Protein AF-A0A833U078-F1 (afdb_monomer_lite)

Radius of gyration: 23.96 Å; chains: 1; bounding box: 60×59×47 Å

Structure (mmCIF, N/CA/C/O backbone):
data_AF-A0A833U078-F1
#
_entry.id   AF-A0A833U078-F1
#
loop_
_atom_site.group_PDB
_atom_site.id
_atom_site.type_symbol
_atom_site.label_atom_id
_atom_site.label_alt_id
_atom_site.label_comp_id
_atom_site.label_asym_id
_atom_site.label_entity_id
_atom_site.label_seq_id
_atom_site.pdbx_PDB_ins_code
_atom_site.Cartn_x
_atom_site.Cartn_y
_atom_site.Cartn_z
_atom_site.occupancy
_atom_site.B_iso_or_equiv
_atom_site.auth_seq_id
_atom_site.auth_comp_id
_atom_site.auth_asym_id
_atom_site.auth_atom_id
_atom_site.pdbx_PDB_model_num
ATOM 1 N N . MET A 1 1 ? 3.412 0.840 16.893 1.00 73.69 1 MET A N 1
ATOM 2 C CA . MET A 1 1 ? 2.443 0.437 15.842 1.00 73.69 1 MET A CA 1
ATOM 3 C C . MET A 1 1 ? 1.014 0.352 16.385 1.00 73.69 1 MET A C 1
ATOM 5 O O . MET A 1 1 ? 0.174 1.118 15.940 1.00 73.69 1 MET A O 1
ATOM 9 N N . TRP A 1 2 ? 0.706 -0.526 17.348 1.00 85.19 2 TRP A N 1
ATOM 10 C CA . TRP A 1 2 ? -0.680 -0.713 17.824 1.00 85.19 2 TRP A CA 1
ATOM 11 C C . TRP A 1 2 ? -1.273 0.477 18.592 1.00 85.19 2 TRP A C 1
ATOM 13 O O . TRP A 1 2 ? -2.491 0.661 18.570 1.00 85.19 2 TRP A O 1
ATOM 23 N N . SER A 1 3 ? -0.419 1.315 19.184 1.00 81.94 3 SER A N 1
ATOM 24 C CA . SER A 1 3 ? -0.785 2.552 19.886 1.00 81.94 3 SER A CA 1
ATOM 25 C C . SER A 1 3 ? -1.274 3.686 18.978 1.00 81.94 3 SER A C 1
ATOM 27 O O . SER A 1 3 ? -1.888 4.618 19.483 1.00 81.94 3 SER A O 1
ATOM 29 N N . MET A 1 4 ? -1.036 3.610 17.662 1.00 83.75 4 MET A N 1
ATOM 30 C CA . MET A 1 4 ? -1.418 4.658 16.706 1.00 83.75 4 MET A CA 1
ATOM 31 C C . MET A 1 4 ? -2.939 4.877 16.693 1.00 83.75 4 MET A C 1
ATOM 33 O O . MET A 1 4 ? -3.707 3.914 16.674 1.00 83.75 4 MET A O 1
ATOM 37 N N . ASN A 1 5 ? -3.394 6.119 16.629 1.00 88.06 5 ASN A N 1
ATOM 38 C CA . ASN A 1 5 ? -4.792 6.497 16.475 1.00 88.06 5 ASN A CA 1
ATOM 39 C C . ASN A 1 5 ? -5.187 6.566 14.989 1.00 88.06 5 ASN A C 1
ATOM 41 O O . ASN A 1 5 ? -5.614 7.584 14.472 1.00 88.06 5 ASN A O 1
ATOM 45 N N . VAL A 1 6 ?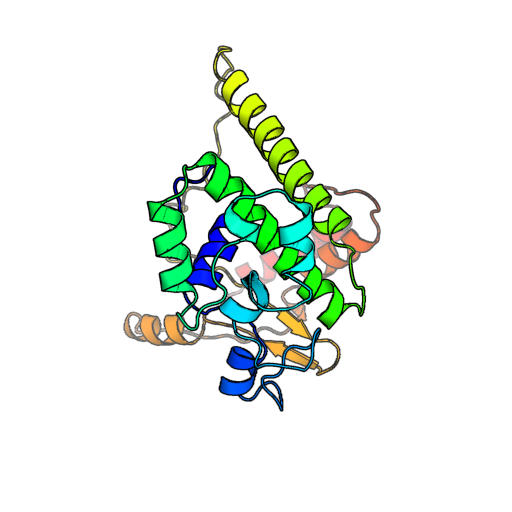 -5.055 5.448 14.282 1.00 88.94 6 VAL A N 1
ATOM 46 C CA . VAL A 1 6 ? -5.439 5.316 12.864 1.00 88.94 6 VAL A CA 1
ATOM 47 C C . VAL A 1 6 ? -6.458 4.192 12.694 1.00 88.94 6 VAL A C 1
ATOM 49 O O . VAL A 1 6 ? -6.528 3.311 13.564 1.00 88.94 6 VAL A O 1
ATOM 52 N N . PRO A 1 7 ? -7.200 4.148 11.568 1.00 88.50 7 PRO A N 1
ATOM 53 C CA . PRO A 1 7 ? -8.088 3.034 11.265 1.00 88.50 7 PRO A CA 1
ATOM 54 C C . PRO A 1 7 ? -7.402 1.674 11.441 1.00 88.50 7 PRO A C 1
ATOM 56 O O . PRO A 1 7 ? -6.236 1.496 11.075 1.00 88.50 7 PRO A O 1
ATOM 59 N N . ALA A 1 8 ? -8.133 0.678 11.948 1.00 87.06 8 ALA A N 1
ATOM 60 C CA . ALA A 1 8 ? -7.599 -0.670 12.171 1.00 87.06 8 ALA A CA 1
ATOM 61 C C . ALA A 1 8 ? -7.000 -1.283 10.890 1.00 87.06 8 ALA A C 1
ATOM 63 O O . ALA A 1 8 ? -5.949 -1.924 10.935 1.00 87.06 8 ALA A O 1
ATOM 64 N N . ALA A 1 9 ? -7.609 -1.000 9.733 1.00 86.06 9 ALA A N 1
ATOM 65 C CA . ALA A 1 9 ? -7.095 -1.402 8.427 1.00 86.06 9 ALA A CA 1
ATOM 66 C C . ALA A 1 9 ? -5.692 -0.836 8.132 1.00 86.06 9 ALA A C 1
ATOM 68 O O . ALA A 1 9 ? -4.885 -1.510 7.496 1.00 86.06 9 ALA A O 1
ATOM 69 N N . THR A 1 10 ? -5.381 0.374 8.608 1.00 90.69 10 THR A N 1
ATOM 70 C CA . THR A 1 10 ? -4.048 0.983 8.489 1.00 90.69 10 THR A CA 1
ATOM 71 C C . THR A 1 10 ? -3.041 0.286 9.394 1.00 90.69 10 THR A C 1
ATOM 73 O O . THR A 1 10 ? -1.948 -0.034 8.936 1.00 90.69 10 THR A O 1
ATOM 76 N N . LYS A 1 11 ? -3.411 -0.045 10.638 1.00 89.94 11 LYS A N 1
ATOM 77 C CA . LYS A 1 11 ? -2.534 -0.814 11.543 1.00 89.94 11 LYS A CA 1
ATOM 78 C C . LYS A 1 11 ? -2.190 -2.182 10.961 1.00 89.94 11 LYS A C 1
ATOM 80 O O . LYS A 1 11 ? -1.021 -2.550 10.908 1.00 89.94 11 LYS A O 1
ATOM 85 N N . LEU A 1 12 ? -3.203 -2.901 10.473 1.00 90.38 12 LEU A N 1
ATOM 86 C CA . LEU A 1 12 ? -3.025 -4.211 9.851 1.00 90.38 12 LEU A CA 1
ATOM 87 C C . LEU A 1 12 ? -2.161 -4.125 8.590 1.00 90.38 12 LEU A C 1
ATOM 89 O O . LEU A 1 12 ? -1.306 -4.979 8.369 1.00 90.38 12 LEU A O 1
ATOM 93 N N . PHE A 1 13 ? -2.366 -3.092 7.772 1.00 94.38 13 PHE A N 1
ATOM 94 C CA . PHE A 1 13 ? -1.533 -2.835 6.603 1.00 94.38 13 PHE A CA 1
ATOM 95 C C . PHE A 1 13 ? -0.062 -2.629 6.987 1.00 94.38 13 PHE A C 1
ATOM 97 O O . PHE A 1 13 ? 0.798 -3.302 6.426 1.00 94.38 13 PHE A O 1
ATOM 104 N N . VAL A 1 14 ? 0.224 -1.758 7.960 1.00 92.31 14 VAL A N 1
ATOM 105 C CA . VAL A 1 14 ? 1.594 -1.505 8.428 1.00 92.31 14 VAL A CA 1
ATOM 106 C C . VAL A 1 14 ? 2.220 -2.780 8.983 1.00 92.31 14 VAL A C 1
ATOM 108 O O . VAL A 1 14 ? 3.355 -3.091 8.643 1.00 92.31 14 VAL A O 1
ATOM 111 N N . TRP A 1 15 ? 1.479 -3.554 9.778 1.00 92.56 15 TRP A N 1
ATOM 112 C CA . TRP A 1 15 ? 1.954 -4.841 10.284 1.00 92.56 15 TRP A CA 1
ATOM 113 C C . TRP A 1 15 ? 2.340 -5.792 9.147 1.00 92.56 15 TRP A C 1
ATOM 115 O O . TRP A 1 15 ? 3.467 -6.278 9.108 1.00 92.56 15 TRP A O 1
ATOM 125 N N . ARG A 1 16 ? 1.452 -5.979 8.160 1.00 91.50 16 ARG A N 1
ATOM 126 C CA . ARG A 1 16 ? 1.745 -6.796 6.972 1.00 91.50 16 ARG A CA 1
ATOM 127 C C . ARG A 1 16 ? 2.944 -6.267 6.188 1.00 91.50 16 ARG A C 1
ATOM 129 O O . ARG A 1 16 ? 3.688 -7.065 5.631 1.00 91.50 16 ARG A O 1
ATOM 136 N N . ALA A 1 17 ? 3.123 -4.949 6.126 1.00 92.06 17 ALA A N 1
ATOM 137 C CA . ALA A 1 17 ? 4.257 -4.334 5.451 1.00 92.06 17 ALA A CA 1
ATOM 138 C C . ALA A 1 17 ? 5.577 -4.655 6.166 1.00 92.06 17 ALA A C 1
ATOM 140 O O . ALA A 1 17 ? 6.516 -5.126 5.531 1.00 92.06 17 ALA A O 1
ATOM 141 N N . VAL A 1 18 ? 5.627 -4.455 7.486 1.00 91.50 18 VAL A N 1
ATOM 142 C CA . VAL A 1 18 ? 6.808 -4.734 8.321 1.00 91.50 18 VAL A CA 1
ATOM 143 C C . VAL A 1 18 ? 7.178 -6.216 8.278 1.00 91.50 18 VAL A C 1
ATOM 145 O O . VAL A 1 18 ? 8.354 -6.542 8.187 1.00 91.50 18 VAL A O 1
ATOM 148 N N . SER A 1 19 ? 6.189 -7.109 8.260 1.00 90.38 19 SER A N 1
ATOM 149 C CA . SER A 1 19 ? 6.401 -8.561 8.205 1.00 90.38 19 SER A CA 1
ATOM 150 C C . SER A 1 19 ? 6.667 -9.127 6.798 1.00 90.38 19 SER A C 1
ATOM 152 O O . SER A 1 19 ? 6.651 -10.341 6.629 1.00 90.38 19 SER A O 1
ATOM 154 N N . ASP A 1 20 ? 6.868 -8.285 5.779 1.00 90.06 20 ASP A N 1
ATOM 155 C CA . ASP A 1 20 ? 7.046 -8.695 4.373 1.00 90.06 20 ASP A CA 1
ATOM 156 C C . ASP A 1 20 ? 5.911 -9.586 3.815 1.00 90.06 20 ASP A C 1
ATOM 158 O O . ASP A 1 20 ? 6.117 -10.478 2.995 1.00 90.06 20 ASP A O 1
ATOM 162 N N . LEU A 1 21 ? 4.672 -9.341 4.260 1.00 91.00 21 LEU A N 1
ATOM 163 C CA . LEU A 1 21 ? 3.482 -10.130 3.903 1.00 91.00 21 LEU A CA 1
ATOM 164 C C . LEU A 1 21 ? 2.627 -9.495 2.800 1.00 91.00 21 LEU A C 1
ATOM 166 O O . LEU A 1 21 ? 1.618 -10.076 2.389 1.00 91.00 21 LEU A O 1
ATOM 170 N N . LEU A 1 22 ? 2.981 -8.301 2.321 1.00 92.25 22 LEU A N 1
ATOM 171 C CA . LEU A 1 22 ? 2.249 -7.674 1.222 1.00 92.25 22 LEU A CA 1
ATOM 172 C C . LEU A 1 22 ? 2.488 -8.435 -0.098 1.00 92.25 22 LEU A C 1
ATOM 174 O O . LEU A 1 22 ? 3.611 -8.885 -0.350 1.00 92.25 22 LEU A O 1
ATOM 178 N N . PRO A 1 23 ? 1.462 -8.559 -0.967 1.00 92.75 23 PRO A N 1
ATOM 179 C CA . PRO A 1 23 ? 1.564 -9.238 -2.260 1.00 92.75 23 PRO A CA 1
ATOM 180 C C . PRO A 1 23 ? 2.283 -8.362 -3.301 1.00 92.75 23 PRO A C 1
ATOM 182 O O . PRO A 1 23 ? 1.712 -7.951 -4.310 1.00 92.75 23 PRO A O 1
ATOM 185 N N . THR A 1 24 ? 3.546 -8.044 -3.034 1.00 94.38 24 THR A N 1
ATOM 186 C CA . THR A 1 24 ? 4.453 -7.413 -3.996 1.00 94.38 24 THR A CA 1
ATOM 187 C C . THR A 1 24 ? 4.846 -8.408 -5.088 1.00 94.38 24 THR A C 1
ATOM 189 O O . THR A 1 24 ? 4.826 -9.619 -4.857 1.00 94.38 24 THR A O 1
ATOM 192 N N . ARG A 1 25 ? 5.244 -7.938 -6.276 1.00 93.00 25 ARG A N 1
ATOM 193 C CA . ARG A 1 25 ? 5.708 -8.808 -7.368 1.00 93.00 25 ARG A CA 1
ATOM 194 C C . ARG A 1 25 ? 6.868 -9.687 -6.933 1.00 93.00 25 ARG A C 1
ATOM 196 O O . ARG A 1 25 ? 6.833 -10.870 -7.239 1.00 93.00 25 ARG A O 1
ATOM 203 N N . LYS A 1 26 ? 7.808 -9.197 -6.114 1.00 93.31 26 LYS A N 1
ATOM 204 C CA . LYS A 1 26 ? 8.860 -10.052 -5.542 1.00 93.31 26 LYS A CA 1
ATOM 205 C C . LYS A 1 26 ? 8.297 -11.204 -4.705 1.00 93.31 26 LYS A C 1
ATOM 207 O O . LYS A 1 26 ? 8.739 -12.342 -4.855 1.00 93.31 26 LYS A O 1
ATOM 212 N N . ASN A 1 27 ? 7.320 -10.941 -3.837 1.00 91.56 27 ASN A N 1
ATOM 213 C CA . ASN A 1 27 ? 6.731 -11.975 -2.980 1.00 91.56 27 ASN A CA 1
ATOM 214 C C . ASN A 1 27 ? 5.839 -12.945 -3.762 1.00 91.56 27 ASN A C 1
ATOM 216 O O . ASN A 1 27 ? 5.824 -14.141 -3.471 1.00 91.56 27 ASN A O 1
ATOM 220 N N . LEU A 1 28 ? 5.135 -12.459 -4.783 1.00 91.44 28 LEU A N 1
ATOM 221 C CA . LEU A 1 28 ? 4.351 -13.291 -5.695 1.00 91.44 28 LEU A CA 1
ATOM 222 C C . LEU A 1 28 ? 5.249 -14.147 -6.598 1.00 91.44 28 LEU A C 1
ATOM 224 O O . LEU A 1 28 ? 4.940 -15.313 -6.833 1.00 91.44 28 LEU A O 1
ATOM 228 N N . TRP A 1 29 ? 6.382 -13.608 -7.045 1.00 93.62 29 TRP A N 1
ATOM 229 C CA . TRP A 1 29 ? 7.368 -14.308 -7.864 1.00 93.62 29 TRP A CA 1
ATOM 230 C C . TRP A 1 29 ? 8.034 -15.444 -7.083 1.00 93.62 29 TRP A C 1
ATOM 232 O O . TRP A 1 29 ? 8.073 -16.577 -7.555 1.00 93.62 29 TRP A O 1
ATOM 242 N N . LYS A 1 30 ? 8.427 -15.198 -5.822 1.00 91.06 30 LYS A N 1
ATOM 243 C CA . LYS A 1 30 ? 8.893 -16.254 -4.899 1.00 91.06 30 LYS A CA 1
ATOM 244 C C . LYS A 1 30 ? 7.875 -17.393 -4.746 1.00 91.06 30 LYS A C 1
ATOM 246 O O . LYS A 1 30 ? 8.261 -18.547 -4.584 1.00 91.06 30 LYS A O 1
ATOM 251 N N . LYS A 1 31 ? 6.577 -17.073 -4.807 1.00 92.06 31 LYS A N 1
ATOM 252 C CA . LYS A 1 31 ? 5.465 -18.039 -4.763 1.00 92.06 31 LYS A CA 1
ATOM 253 C C . LYS A 1 31 ? 5.109 -18.635 -6.132 1.00 92.06 31 LYS A C 1
ATOM 255 O O . LYS A 1 31 ? 4.165 -19.414 -6.207 1.00 92.06 31 LYS A O 1
ATOM 260 N N . LYS A 1 32 ? 5.847 -18.293 -7.195 1.00 90.81 32 LYS A N 1
ATOM 261 C CA . LYS A 1 32 ? 5.614 -18.720 -8.586 1.00 90.81 32 LYS A CA 1
ATOM 262 C C . LYS A 1 32 ? 4.223 -18.343 -9.123 1.00 90.81 32 LYS A C 1
ATOM 264 O O . LYS A 1 32 ? 3.657 -19.064 -9.936 1.00 90.81 32 LYS A O 1
ATOM 269 N N . ILE A 1 33 ? 3.666 -17.228 -8.644 1.00 91.56 33 ILE A N 1
ATOM 270 C CA . ILE A 1 33 ? 2.363 -16.694 -9.084 1.00 91.56 33 ILE A CA 1
ATOM 271 C C . ILE A 1 33 ? 2.528 -15.744 -10.279 1.00 91.56 33 ILE A C 1
ATOM 273 O O . ILE A 1 33 ? 1.627 -15.631 -11.103 1.00 91.56 33 ILE A O 1
ATOM 277 N N . VAL A 1 34 ? 3.668 -15.058 -10.374 1.00 90.44 34 VAL A N 1
ATOM 278 C CA . VAL A 1 34 ? 4.011 -14.146 -11.478 1.00 90.44 34 VAL A CA 1
ATOM 279 C C . VAL A 1 34 ? 5.347 -14.551 -12.096 1.00 90.44 34 VAL A C 1
ATOM 281 O O . VA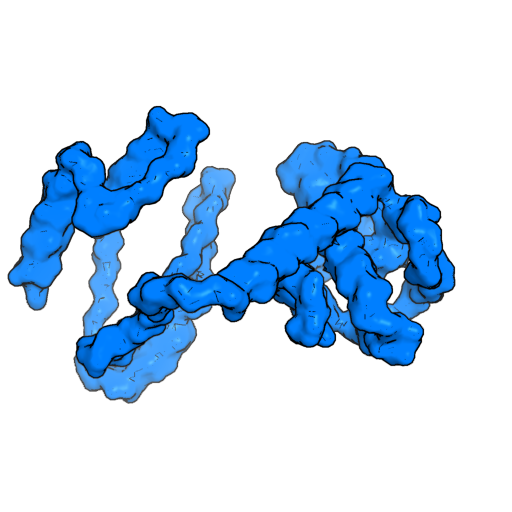L A 1 34 ? 6.165 -15.183 -11.426 1.00 90.44 34 VAL A O 1
ATOM 284 N N . GLU A 1 35 ? 5.560 -14.182 -13.357 1.00 91.56 35 GLU A N 1
ATOM 285 C CA . GLU A 1 35 ? 6.747 -14.562 -14.138 1.00 91.56 35 GLU A CA 1
ATOM 286 C C . GLU A 1 35 ? 8.001 -13.788 -13.723 1.00 91.56 35 GLU A C 1
ATOM 288 O O . GLU A 1 35 ? 9.088 -14.360 -13.636 1.00 91.56 35 GLU A O 1
ATOM 293 N N . ASP A 1 36 ? 7.834 -12.506 -13.395 1.00 94.19 36 ASP A N 1
ATOM 294 C CA . ASP A 1 36 ? 8.920 -11.597 -13.057 1.00 94.19 36 ASP A CA 1
ATOM 295 C C . ASP A 1 36 ? 8.638 -10.806 -11.758 1.00 94.19 36 ASP A C 1
ATOM 297 O O . ASP A 1 36 ? 7.476 -10.559 -11.395 1.00 94.19 36 ASP A O 1
ATOM 301 N N . PRO A 1 37 ? 9.697 -10.398 -11.034 1.00 95.19 37 PRO A N 1
ATOM 302 C CA . PRO A 1 37 ? 9.576 -9.622 -9.809 1.00 95.19 37 PRO A CA 1
ATOM 303 C C . PRO A 1 37 ? 9.516 -8.102 -10.040 1.00 95.19 37 PRO A C 1
ATOM 305 O O . PRO A 1 37 ? 9.568 -7.373 -9.049 1.00 95.19 37 PRO A O 1
ATOM 308 N N . LEU A 1 38 ? 9.455 -7.591 -11.276 1.00 95.38 38 LEU A N 1
ATOM 309 C CA . LEU A 1 38 ? 9.594 -6.158 -11.552 1.00 95.38 38 LEU A CA 1
ATOM 310 C C . LEU A 1 38 ? 8.382 -5.360 -11.069 1.00 95.38 38 LEU A C 1
ATOM 312 O O . LEU A 1 38 ? 7.247 -5.834 -11.018 1.00 95.38 38 LEU A O 1
ATOM 316 N N . CYS A 1 39 ? 8.629 -4.110 -10.689 1.00 95.00 39 CYS A N 1
ATOM 317 C CA . CYS A 1 39 ? 7.576 -3.182 -10.309 1.00 95.00 39 CYS A CA 1
ATOM 318 C C . CYS A 1 39 ? 6.645 -2.902 -11.496 1.00 95.00 39 CYS A C 1
ATOM 320 O O . CYS A 1 39 ? 7.116 -2.402 -12.516 1.00 95.00 39 CYS A O 1
ATOM 322 N N . PRO A 1 40 ? 5.323 -3.116 -11.361 1.00 93.19 40 PRO A N 1
ATOM 323 C CA . PRO A 1 40 ? 4.388 -2.947 -12.467 1.00 93.19 40 PRO A CA 1
ATOM 324 C C . PRO A 1 40 ? 4.268 -1.488 -12.918 1.00 93.19 40 PRO A C 1
ATOM 326 O O . PRO A 1 40 ? 3.834 -1.236 -14.032 1.00 93.19 40 PRO A O 1
ATOM 329 N N . ILE A 1 41 ? 4.634 -0.529 -12.062 1.00 93.00 41 ILE A N 1
ATOM 330 C CA . ILE A 1 41 ? 4.510 0.900 -12.358 1.00 93.00 41 ILE A CA 1
ATOM 331 C C . ILE A 1 41 ? 5.756 1.441 -13.061 1.00 93.00 41 ILE A C 1
ATOM 333 O O . ILE A 1 41 ? 5.640 2.110 -14.081 1.00 93.00 41 ILE A O 1
ATOM 337 N N . CYS A 1 42 ? 6.946 1.216 -12.493 1.00 92.94 42 CYS A N 1
ATOM 338 C CA . CYS A 1 42 ? 8.176 1.794 -13.042 1.00 92.94 42 CYS A CA 1
ATOM 339 C C . CYS A 1 42 ? 8.909 0.843 -13.989 1.00 92.94 42 CYS A C 1
ATOM 341 O O . CYS A 1 42 ? 9.634 1.310 -14.856 1.00 92.94 42 CYS A O 1
ATOM 343 N N . ASN A 1 43 ? 8.739 -0.470 -13.821 1.00 93.50 43 ASN A N 1
ATOM 344 C CA . ASN A 1 43 ? 9.430 -1.514 -14.575 1.00 93.50 43 ASN A CA 1
ATOM 345 C C . ASN A 1 43 ? 10.974 -1.433 -14.541 1.00 93.50 43 ASN A C 1
ATOM 347 O O . ASN A 1 43 ? 11.642 -1.981 -15.411 1.00 93.50 43 ASN A O 1
ATOM 351 N N . LEU A 1 44 ? 11.549 -0.736 -13.550 1.00 90.00 44 LEU A N 1
ATOM 352 C CA . LEU A 1 44 ? 13.001 -0.520 -13.436 1.00 90.00 44 LEU A CA 1
ATOM 353 C C . LEU A 1 44 ? 13.677 -1.450 -12.425 1.00 90.00 44 LEU A C 1
ATOM 355 O O . LEU A 1 44 ? 14.817 -1.847 -12.623 1.00 90.00 44 LEU A O 1
ATOM 359 N N . ASN A 1 45 ? 12.996 -1.756 -11.320 1.00 91.12 45 ASN A N 1
ATOM 360 C CA . ASN A 1 45 ? 13.551 -2.507 -10.194 1.00 91.12 45 ASN A CA 1
ATOM 361 C C . ASN A 1 45 ? 12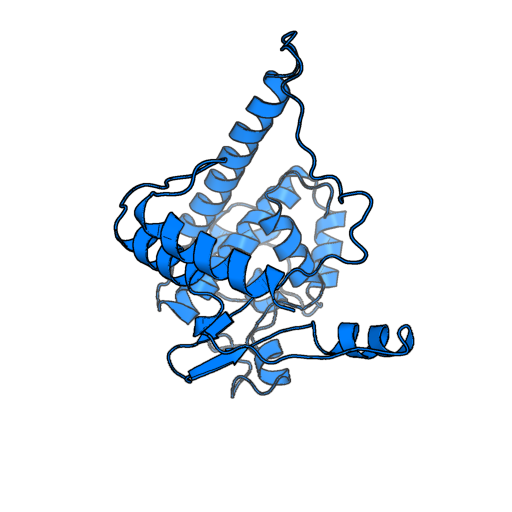.561 -3.575 -9.723 1.00 91.12 45 ASN A C 1
ATOM 363 O O . ASN A 1 45 ? 11.357 -3.469 -9.975 1.00 91.12 45 ASN A O 1
ATOM 367 N N . GLU A 1 46 ? 13.058 -4.563 -8.976 1.00 93.06 46 GLU A N 1
ATOM 368 C CA . GLU A 1 46 ? 12.202 -5.527 -8.282 1.00 93.06 46 GLU A CA 1
ATOM 369 C C . GLU A 1 46 ? 11.227 -4.818 -7.328 1.00 93.06 46 GLU A C 1
ATOM 371 O O . GLU A 1 46 ? 11.611 -3.962 -6.523 1.00 93.06 46 GLU A O 1
ATOM 376 N N . GLU A 1 47 ? 9.958 -5.219 -7.359 1.00 94.19 47 GLU A N 1
ATOM 377 C CA . GLU A 1 47 ? 8.934 -4.716 -6.453 1.00 94.19 47 GLU A CA 1
ATOM 378 C C . GLU A 1 47 ? 9.122 -5.318 -5.056 1.00 94.19 47 GLU A C 1
ATOM 380 O O . GLU A 1 47 ? 8.506 -6.314 -4.682 1.00 94.19 47 GLU A O 1
ATOM 385 N N . THR A 1 48 ? 9.995 -4.710 -4.262 1.00 93.25 48 THR A N 1
ATOM 386 C CA . THR A 1 48 ? 10.048 -4.926 -2.811 1.00 93.25 48 THR A CA 1
ATOM 387 C C . THR A 1 48 ? 9.089 -3.972 -2.100 1.00 93.25 48 THR A C 1
ATOM 389 O O . THR A 1 48 ? 8.686 -2.953 -2.659 1.00 93.25 48 THR A O 1
ATOM 392 N N . ILE A 1 49 ? 8.755 -4.236 -0.833 1.00 93.12 49 ILE A N 1
ATOM 393 C CA . ILE A 1 49 ? 7.980 -3.272 -0.030 1.00 93.12 49 ILE A CA 1
ATOM 394 C C . ILE A 1 49 ? 8.756 -1.958 0.123 1.00 93.12 49 ILE A C 1
ATOM 396 O O . ILE A 1 49 ? 8.184 -0.888 -0.044 1.00 93.12 49 ILE A O 1
ATOM 400 N N . SER A 1 50 ? 10.072 -2.031 0.351 1.00 90.88 50 SER A N 1
ATOM 401 C CA . SER A 1 50 ? 10.956 -0.856 0.404 1.00 90.88 50 SER A CA 1
ATOM 402 C C . SER A 1 50 ? 10.906 -0.051 -0.904 1.00 90.88 50 SER A C 1
ATOM 404 O O . SER A 1 50 ? 10.830 1.176 -0.877 1.00 90.88 50 SER A O 1
ATOM 406 N N . HIS A 1 51 ? 10.851 -0.736 -2.051 1.00 91.31 51 HIS A N 1
ATOM 407 C CA . HIS A 1 51 ? 10.698 -0.093 -3.351 1.00 91.31 51 HIS A CA 1
ATOM 408 C C . HIS A 1 51 ? 9.348 0.604 -3.489 1.00 91.31 51 HIS A C 1
ATOM 410 O O . HIS A 1 51 ? 9.303 1.800 -3.760 1.00 91.31 51 HIS A O 1
ATOM 416 N N . VAL A 1 52 ? 8.250 -0.113 -3.240 1.00 92.31 52 VAL A N 1
ATOM 417 C CA . VAL A 1 52 ? 6.894 0.444 -3.345 1.00 92.31 52 VAL A CA 1
ATOM 418 C C . VAL A 1 52 ? 6.698 1.625 -2.402 1.00 92.31 52 VAL A C 1
ATOM 420 O O . VAL A 1 52 ? 6.028 2.578 -2.771 1.00 92.31 52 VAL A O 1
ATOM 423 N N . MET A 1 53 ? 7.278 1.594 -1.203 1.00 91.31 53 MET A N 1
ATOM 424 C CA . MET A 1 53 ? 7.033 2.621 -0.192 1.00 91.31 53 MET A CA 1
ATOM 425 C C . MET A 1 53 ? 8.008 3.806 -0.252 1.00 91.31 53 MET A C 1
ATOM 427 O O . MET A 1 53 ? 7.663 4.863 0.268 1.00 91.31 53 MET A O 1
ATOM 431 N N . TRP A 1 54 ? 9.188 3.676 -0.874 1.00 87.12 54 TRP A N 1
ATOM 432 C CA . TRP A 1 54 ? 10.208 4.741 -0.873 1.00 87.12 54 TRP A CA 1
ATOM 433 C C . TRP A 1 54 ? 10.888 4.988 -2.220 1.00 87.12 54 TRP A C 1
ATOM 435 O O . TRP A 1 54 ? 10.931 6.134 -2.653 1.00 87.12 54 TRP A O 1
ATOM 445 N N . SER A 1 55 ? 11.451 3.963 -2.870 1.00 88.50 55 SER A N 1
ATOM 446 C CA . SER A 1 55 ? 12.351 4.187 -4.018 1.00 88.50 55 SER A CA 1
ATOM 447 C C . SER A 1 55 ? 11.669 4.169 -5.387 1.00 88.50 55 SER A C 1
ATOM 449 O O . SER A 1 55 ? 12.285 4.531 -6.389 1.00 88.50 55 SER A O 1
ATOM 451 N N . CYS A 1 56 ? 10.401 3.763 -5.469 1.00 91.19 56 CYS A N 1
ATOM 452 C CA . CYS A 1 56 ? 9.644 3.832 -6.712 1.00 91.19 56 CYS A CA 1
ATOM 453 C C . CYS A 1 56 ? 9.434 5.300 -7.124 1.00 91.19 56 CYS A C 1
ATOM 455 O O . CYS A 1 56 ? 8.972 6.085 -6.294 1.00 91.19 56 CYS A O 1
ATOM 457 N N . PRO A 1 57 ? 9.677 5.687 -8.394 1.00 90.44 57 PRO A N 1
ATOM 458 C CA . PRO A 1 57 ? 9.393 7.044 -8.874 1.00 90.44 57 PRO A CA 1
ATOM 459 C C . PRO A 1 57 ? 7.951 7.497 -8.599 1.00 90.44 57 PRO A C 1
ATOM 461 O O . PRO A 1 57 ? 7.713 8.643 -8.233 1.00 90.44 57 PRO A O 1
ATOM 464 N N . ALA A 1 58 ? 7.003 6.559 -8.683 1.00 90.31 58 ALA A N 1
ATOM 465 C CA . ALA A 1 58 ? 5.588 6.759 -8.373 1.00 90.31 58 ALA A CA 1
ATOM 466 C C . ALA A 1 58 ? 5.270 6.883 -6.873 1.00 90.31 58 ALA A C 1
ATOM 468 O O . ALA A 1 58 ? 4.114 6.975 -6.481 1.00 90.31 58 ALA A O 1
ATOM 469 N N . THR A 1 59 ? 6.274 6.816 -6.018 1.00 90.69 59 THR A N 1
ATOM 470 C CA . THR A 1 59 ? 6.129 7.012 -4.578 1.00 90.69 59 THR A CA 1
ATOM 471 C C . THR A 1 59 ? 6.916 8.232 -4.135 1.00 90.69 59 THR A C 1
ATOM 473 O O . THR A 1 59 ? 6.427 9.020 -3.327 1.00 90.69 59 THR A O 1
ATOM 476 N N . VAL A 1 60 ? 8.098 8.439 -4.722 1.00 89.12 60 VAL A N 1
ATOM 477 C CA . VAL A 1 60 ? 8.891 9.662 -4.555 1.00 89.12 60 VAL A CA 1
ATOM 478 C C . VAL A 1 60 ? 8.065 10.905 -4.904 1.00 89.12 60 VAL A C 1
ATOM 480 O O . VAL A 1 60 ? 8.150 11.904 -4.193 1.00 89.12 60 VAL A O 1
ATOM 483 N N . ASP A 1 61 ? 7.216 10.836 -5.936 1.00 89.00 61 ASP A N 1
ATOM 484 C CA . ASP A 1 61 ? 6.318 11.937 -6.306 1.00 89.00 61 ASP A CA 1
ATOM 485 C C . ASP A 1 61 ? 5.284 12.285 -5.211 1.00 89.00 61 ASP A C 1
ATOM 487 O O . ASP A 1 61 ? 5.038 13.463 -4.957 1.00 89.00 61 ASP A O 1
ATOM 491 N N . VAL A 1 62 ? 4.734 11.289 -4.505 1.00 89.75 62 VAL A N 1
ATOM 492 C CA . VAL A 1 62 ? 3.825 11.474 -3.359 1.00 89.75 62 VAL A CA 1
ATOM 493 C C . VAL A 1 62 ? 4.562 12.121 -2.205 1.00 89.75 62 VAL A C 1
ATOM 495 O O . VAL A 1 62 ? 4.092 13.106 -1.638 1.00 89.75 62 VAL A O 1
ATOM 498 N N . TRP A 1 63 ? 5.730 11.586 -1.852 1.00 88.81 63 TRP A N 1
ATOM 499 C CA . TRP A 1 63 ? 6.489 12.118 -0.728 1.00 88.81 63 TRP A CA 1
ATOM 500 C C . TRP A 1 63 ? 6.947 13.555 -0.978 1.00 88.81 63 TRP A C 1
ATOM 502 O O . TRP A 1 63 ? 6.896 14.364 -0.051 1.00 88.81 63 TRP A O 1
ATOM 512 N N . GLY A 1 64 ? 7.305 13.898 -2.220 1.00 82.88 64 GLY A N 1
ATOM 513 C CA . GLY A 1 64 ? 7.637 15.266 -2.621 1.00 82.88 64 GLY A CA 1
ATOM 514 C C . GLY A 1 64 ? 6.495 16.267 -2.414 1.00 82.88 64 GLY A C 1
ATOM 515 O O . GLY A 1 64 ? 6.750 17.406 -2.027 1.00 82.88 64 GLY A O 1
ATOM 516 N N . ASP A 1 65 ? 5.244 15.837 -2.592 1.00 74.19 65 ASP A N 1
ATOM 517 C CA . ASP A 1 65 ? 4.051 16.684 -2.449 1.00 74.19 65 ASP A CA 1
ATOM 518 C C . ASP A 1 65 ? 3.681 16.945 -0.972 1.00 74.19 65 ASP A C 1
ATOM 520 O O . ASP A 1 65 ? 3.194 18.010 -0.599 1.00 74.19 65 ASP A O 1
ATOM 524 N N . THR A 1 66 ? 3.988 16.001 -0.076 1.00 68.44 66 THR A N 1
ATOM 525 C CA . THR A 1 66 ? 3.548 16.054 1.336 1.00 68.44 66 THR A CA 1
ATOM 526 C C . THR A 1 66 ? 4.295 17.048 2.236 1.00 68.44 66 THR A C 1
ATOM 528 O O . THR A 1 66 ? 3.935 17.174 3.406 1.00 68.44 66 THR A O 1
ATOM 531 N N . ARG A 1 67 ? 5.357 17.722 1.756 1.00 67.19 67 ARG A N 1
ATOM 532 C CA . ARG A 1 67 ? 6.289 18.546 2.575 1.00 67.19 67 ARG A CA 1
ATOM 533 C C . ARG A 1 67 ? 6.768 17.848 3.866 1.00 67.19 67 ARG A C 1
ATOM 535 O O . ARG A 1 67 ? 7.176 18.504 4.822 1.00 67.19 67 ARG A O 1
ATOM 542 N N . SER A 1 68 ? 6.715 16.517 3.902 1.00 66.94 68 SER A N 1
ATOM 543 C CA . SER A 1 68 ? 7.017 15.706 5.080 1.00 66.94 68 SER A CA 1
ATOM 544 C C . SER A 1 68 ? 8.532 15.529 5.243 1.00 66.94 68 SER A C 1
ATOM 546 O O . SER A 1 68 ? 9.235 15.422 4.228 1.00 66.94 68 SER A O 1
ATOM 548 N N . PRO A 1 69 ? 9.058 15.412 6.481 1.00 62.12 69 PRO A N 1
ATOM 549 C CA . PRO A 1 69 ? 10.458 15.050 6.733 1.00 62.12 69 PRO A CA 1
ATOM 550 C C . PRO A 1 69 ? 10.895 13.766 6.008 1.00 62.12 69 PRO A C 1
ATOM 552 O O . PRO A 1 69 ? 12.071 13.589 5.697 1.00 62.12 69 PRO A O 1
ATOM 555 N N . ILE A 1 70 ? 9.933 12.896 5.681 1.00 70.81 70 ILE A N 1
ATOM 556 C CA . ILE A 1 70 ? 10.156 11.630 4.977 1.00 70.81 70 ILE A CA 1
ATOM 557 C C . ILE A 1 70 ? 10.599 11.814 3.523 1.00 70.81 70 ILE A C 1
ATOM 559 O O . ILE A 1 70 ? 11.298 10.952 2.994 1.00 70.81 70 ILE A O 1
ATOM 563 N N . SER A 1 71 ? 10.273 12.945 2.891 1.00 67.62 71 SER A N 1
ATOM 564 C CA . SER A 1 71 ? 10.650 13.238 1.496 1.00 67.62 71 SER A CA 1
ATOM 565 C C . SER A 1 71 ? 12.160 13.194 1.238 1.00 67.62 71 SER A C 1
ATOM 567 O O . SER A 1 71 ? 12.588 12.951 0.113 1.00 67.62 71 SER A O 1
ATOM 569 N N . LYS A 1 72 ? 12.971 13.404 2.281 1.00 65.94 72 LYS A N 1
ATOM 570 C CA . LYS A 1 72 ? 14.438 13.395 2.220 1.00 65.94 72 LYS A CA 1
ATOM 571 C C . LYS A 1 72 ? 15.052 12.135 2.826 1.00 65.94 72 LYS A C 1
ATOM 573 O O . LYS A 1 72 ? 16.272 12.066 2.965 1.00 65.94 72 LYS A O 1
ATOM 578 N N . TRP A 1 73 ? 14.234 11.161 3.226 1.00 70.56 73 TRP A N 1
ATOM 579 C CA . TRP A 1 73 ? 14.749 9.962 3.869 1.00 70.56 73 TRP A CA 1
ATOM 580 C C . TRP A 1 73 ? 15.556 9.131 2.863 1.00 70.56 73 TRP A C 1
ATOM 582 O O . TRP A 1 73 ? 15.074 8.895 1.749 1.00 70.56 73 TRP A O 1
ATOM 592 N N . PRO A 1 74 ? 16.770 8.670 3.219 1.00 65.81 74 PRO A N 1
ATOM 593 C CA . PRO A 1 74 ? 17.608 7.924 2.295 1.00 65.81 74 PRO A CA 1
ATOM 594 C C . PRO A 1 74 ? 16.881 6.691 1.756 1.00 65.81 74 PRO A C 1
ATOM 596 O O . PRO A 1 74 ? 16.347 5.875 2.510 1.00 65.81 74 PRO A O 1
ATOM 599 N N . SER A 1 75 ? 16.924 6.502 0.437 1.00 65.38 75 SER A N 1
ATOM 600 C CA . SER A 1 75 ? 16.378 5.304 -0.216 1.00 65.38 75 SER A CA 1
ATOM 601 C C . SER A 1 75 ? 17.201 4.034 0.038 1.00 65.38 75 SER A C 1
ATOM 603 O O . SER A 1 75 ? 16.883 3.014 -0.561 1.00 65.38 75 SER A O 1
ATOM 605 N N . GLY A 1 76 ? 18.196 4.080 0.935 1.00 62.28 76 GLY A N 1
ATOM 606 C CA . GLY A 1 76 ? 19.229 3.059 1.137 1.00 62.28 76 GLY A CA 1
ATOM 607 C C . GLY A 1 76 ? 18.733 1.613 1.233 1.00 62.28 76 GLY A C 1
ATOM 608 O O . GLY A 1 76 ? 17.564 1.348 1.527 1.00 62.28 76 GLY A O 1
ATOM 609 N N . ASP A 1 77 ? 19.659 0.681 1.010 1.00 61.03 77 ASP A N 1
ATOM 610 C CA . ASP A 1 77 ? 19.402 -0.738 0.713 1.00 61.03 77 ASP A CA 1
ATOM 611 C C . ASP A 1 77 ? 18.961 -1.601 1.911 1.00 61.03 77 ASP A C 1
ATOM 613 O O . ASP A 1 77 ? 19.033 -2.829 1.865 1.00 61.03 77 ASP A O 1
ATOM 617 N N . CYS A 1 78 ? 18.489 -0.999 3.004 1.00 67.31 78 CYS A N 1
ATOM 618 C CA . CYS A 1 78 ? 17.982 -1.764 4.138 1.00 67.31 78 CYS A CA 1
ATOM 619 C C . CYS A 1 78 ? 16.570 -2.324 3.885 1.00 67.31 78 CYS A C 1
ATOM 621 O O . CYS A 1 78 ? 15.767 -1.792 3.101 1.00 67.31 78 CYS A O 1
ATOM 623 N N . ASN A 1 79 ? 16.269 -3.433 4.571 1.00 80.25 79 ASN A N 1
ATOM 624 C CA . ASN A 1 79 ? 14.947 -4.046 4.558 1.00 80.25 79 ASN A CA 1
ATOM 625 C C . ASN A 1 79 ? 13.889 -3.078 5.130 1.00 80.25 79 ASN A C 1
ATOM 627 O O . ASN A 1 79 ? 14.187 -2.126 5.853 1.00 80.25 79 ASN A O 1
ATOM 631 N N . PHE A 1 80 ? 12.628 -3.298 4.758 1.00 86.25 80 PHE A N 1
ATOM 632 C CA . PHE A 1 80 ? 11.547 -2.385 5.124 1.00 86.25 80 PHE A CA 1
ATOM 633 C C . PHE A 1 80 ? 11.318 -2.316 6.647 1.00 86.25 80 PHE A C 1
ATOM 635 O O . PHE A 1 80 ? 11.021 -1.248 7.176 1.00 86.25 80 PHE A O 1
ATOM 642 N N . GLU A 1 81 ? 11.515 -3.430 7.354 1.00 88.75 81 GLU A N 1
ATOM 643 C CA . GLU A 1 81 ? 11.443 -3.494 8.815 1.00 88.75 81 GLU A CA 1
ATOM 644 C C . GLU A 1 81 ? 12.416 -2.516 9.485 1.00 88.75 81 GLU A C 1
ATOM 646 O O . GLU A 1 81 ? 11.994 -1.723 10.327 1.00 88.75 81 GLU A O 1
ATOM 651 N N . GLN A 1 82 ? 13.689 -2.503 9.074 1.00 86.88 82 GLN A N 1
ATOM 652 C CA . GLN A 1 82 ? 14.678 -1.591 9.642 1.00 86.88 82 GLN A CA 1
ATOM 653 C C . GLN A 1 82 ? 14.309 -0.130 9.370 1.00 86.88 82 GLN A C 1
ATOM 655 O O . GLN A 1 82 ? 14.351 0.684 10.290 1.00 86.88 82 GLN A O 1
ATOM 660 N N . LYS A 1 83 ? 13.847 0.195 8.151 1.00 86.56 83 LYS A N 1
ATOM 661 C CA . LYS A 1 83 ? 13.353 1.548 7.832 1.00 86.56 83 LYS A CA 1
ATOM 662 C C . LYS A 1 83 ? 12.207 1.961 8.752 1.00 86.56 83 LYS A C 1
ATOM 664 O O . LYS A 1 83 ? 12.193 3.080 9.254 1.00 86.56 83 LYS A O 1
ATOM 669 N N . TRP A 1 84 ? 11.258 1.060 8.998 1.00 88.25 84 TRP A N 1
ATOM 670 C CA . TRP A 1 84 ? 10.137 1.327 9.893 1.00 88.25 84 TRP A CA 1
ATOM 671 C C . TRP A 1 84 ? 10.588 1.552 11.343 1.00 88.25 84 TRP A C 1
ATOM 673 O O . TRP A 1 84 ? 10.091 2.464 12.008 1.00 88.25 84 TRP A O 1
ATOM 683 N N . LEU A 1 85 ? 11.543 0.755 11.833 1.00 88.50 85 LEU A N 1
ATOM 684 C CA . LEU A 1 85 ? 12.131 0.927 13.163 1.00 88.50 85 LEU A CA 1
ATOM 685 C C . LEU A 1 85 ? 12.866 2.263 13.297 1.00 88.50 85 LEU A C 1
ATOM 687 O O . LEU A 1 85 ? 12.722 2.931 14.320 1.00 88.50 85 LEU A O 1
ATOM 691 N N . ASP A 1 86 ? 13.609 2.675 12.272 1.00 87.81 86 ASP A N 1
ATOM 692 C CA . ASP A 1 86 ? 14.325 3.950 12.279 1.00 87.81 86 ASP A CA 1
ATOM 693 C C . ASP A 1 86 ? 13.353 5.140 12.301 1.00 87.81 86 ASP A C 1
ATOM 695 O O . ASP A 1 86 ? 13.550 6.077 13.074 1.00 87.81 86 ASP A O 1
ATOM 699 N N . LEU A 1 87 ? 12.244 5.071 11.553 1.00 86.94 87 LEU A N 1
ATOM 700 C CA . LEU A 1 87 ? 11.178 6.081 11.618 1.00 86.94 87 LEU A CA 1
ATOM 701 C C . LEU A 1 87 ? 10.562 6.155 13.018 1.00 86.94 87 LEU A C 1
ATOM 703 O O . LEU A 1 87 ? 10.413 7.242 13.569 1.00 86.94 87 LEU A O 1
ATOM 707 N N . CYS A 1 88 ? 10.287 5.002 13.633 1.00 87.75 88 CYS A N 1
ATOM 708 C CA . CYS A 1 88 ? 9.742 4.930 14.990 1.00 87.75 88 CYS A CA 1
ATOM 709 C C . CYS A 1 88 ? 10.669 5.541 16.059 1.00 87.75 88 CYS A C 1
ATOM 711 O O . CYS A 1 88 ? 10.193 5.874 17.140 1.00 87.75 88 CYS A O 1
ATOM 713 N N . ARG A 1 89 ? 11.979 5.658 15.795 1.00 87.88 89 ARG A N 1
ATOM 714 C CA . ARG A 1 89 ? 12.955 6.266 16.719 1.00 87.88 89 ARG A CA 1
ATOM 715 C C . ARG A 1 89 ? 13.038 7.784 16.595 1.00 87.88 89 ARG A C 1
ATOM 717 O O . ARG A 1 89 ? 13.414 8.440 17.560 1.00 87.88 89 ARG A O 1
ATOM 724 N N . VAL A 1 90 ? 12.750 8.322 15.412 1.00 86.44 90 VAL A N 1
ATOM 725 C CA . VAL A 1 90 ? 12.963 9.743 15.089 1.00 86.44 90 VAL A CA 1
ATOM 726 C C . VAL A 1 90 ? 11.658 10.536 15.102 1.00 86.44 90 VAL A C 1
ATOM 728 O O . VAL A 1 90 ? 11.673 11.736 15.363 1.00 86.44 90 VAL A O 1
ATOM 731 N N . MET A 1 91 ? 10.532 9.885 14.814 1.00 85.00 91 MET A N 1
ATOM 732 C CA . MET A 1 91 ? 9.243 10.546 14.650 1.00 85.00 91 MET A CA 1
ATOM 733 C C . MET A 1 91 ? 8.363 10.400 15.888 1.00 85.00 91 MET A C 1
ATOM 735 O O . MET A 1 91 ? 8.354 9.367 16.558 1.00 85.00 91 MET A O 1
ATOM 739 N N . ASP A 1 92 ? 7.576 11.435 16.154 1.00 89.00 92 ASP A N 1
ATOM 740 C CA . ASP A 1 92 ? 6.507 11.397 17.138 1.00 89.00 92 ASP A CA 1
ATOM 741 C C . ASP A 1 92 ? 5.296 10.604 16.615 1.00 89.00 92 ASP A C 1
ATOM 743 O O . ASP A 1 92 ? 5.196 10.245 15.436 1.00 89.00 92 ASP A O 1
ATOM 747 N N . GLN A 1 93 ? 4.352 10.324 17.512 1.00 86.31 93 GLN A N 1
ATOM 748 C CA . GLN A 1 93 ? 3.197 9.500 17.186 1.00 86.31 93 GLN A CA 1
ATOM 749 C C . GLN A 1 93 ? 2.304 10.129 16.102 1.00 86.31 93 GLN A C 1
ATOM 751 O O . GLN A 1 93 ? 1.874 9.407 15.206 1.00 86.31 93 GLN A O 1
ATOM 756 N N . GLU A 1 94 ? 2.056 11.442 16.129 1.00 86.75 94 GLU A N 1
ATOM 757 C CA . GLU A 1 94 ? 1.179 12.100 15.150 1.00 86.75 94 GLU A CA 1
ATOM 758 C C . GLU A 1 94 ? 1.781 12.026 13.741 1.00 86.75 94 GLU A C 1
ATOM 760 O O . GLU A 1 94 ? 1.103 11.687 12.765 1.00 86.75 94 GLU A O 1
ATOM 765 N N . SER A 1 95 ? 3.088 12.271 13.629 1.00 87.75 95 SER A N 1
ATOM 766 C CA . SER A 1 95 ? 3.783 12.131 12.351 1.00 87.75 95 SER A CA 1
ATOM 767 C C . SER A 1 95 ? 3.767 10.686 11.853 1.00 87.75 95 SER A C 1
ATOM 769 O O . SER A 1 95 ? 3.503 10.452 10.672 1.00 87.75 95 SER A O 1
ATOM 771 N N . MET A 1 96 ? 3.977 9.704 12.735 1.00 88.56 96 MET A N 1
ATOM 772 C CA 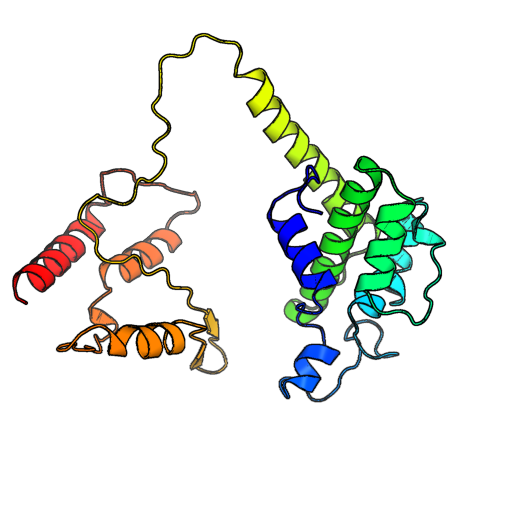. MET A 1 96 ? 3.891 8.282 12.377 1.00 88.56 96 MET A CA 1
ATOM 773 C C . MET A 1 96 ? 2.502 7.887 11.859 1.00 88.56 96 MET A C 1
ATOM 775 O O . MET A 1 96 ? 2.396 7.083 10.930 1.00 88.56 96 MET A O 1
ATOM 779 N N . GLU A 1 97 ? 1.436 8.461 12.418 1.00 89.94 97 GLU A N 1
ATOM 780 C CA . GLU A 1 97 ? 0.059 8.226 11.980 1.00 89.94 97 GLU A CA 1
ATOM 781 C C . GLU A 1 97 ? -0.174 8.742 10.556 1.00 89.94 97 GLU A C 1
ATOM 783 O O . GLU A 1 97 ? -0.631 7.981 9.697 1.00 89.94 97 GLU A O 1
ATOM 788 N N . LYS A 1 98 ? 0.232 9.985 10.263 1.00 88.25 98 LYS A N 1
ATOM 789 C CA . LYS A 1 98 ? 0.144 10.567 8.909 1.00 88.25 98 LYS A CA 1
ATOM 790 C C . LYS A 1 98 ? 0.890 9.711 7.888 1.00 88.25 98 LYS A C 1
ATOM 792 O O . LYS A 1 98 ? 0.361 9.381 6.826 1.00 88.25 98 LYS A O 1
ATOM 797 N N . VAL A 1 99 ? 2.101 9.291 8.235 1.00 90.38 99 VAL A N 1
ATOM 798 C CA . VAL A 1 99 ? 2.968 8.471 7.380 1.00 90.38 99 VAL A CA 1
ATOM 799 C C . VAL A 1 99 ? 2.347 7.109 7.097 1.00 90.38 99 VAL A C 1
ATOM 801 O O . VAL A 1 99 ? 2.296 6.689 5.941 1.00 90.38 99 VAL A O 1
ATOM 804 N N . ALA A 1 100 ? 1.811 6.444 8.122 1.00 92.19 100 ALA A N 1
ATOM 805 C CA . ALA A 1 100 ? 1.143 5.157 7.975 1.00 92.19 100 ALA A CA 1
ATOM 806 C C . ALA A 1 100 ? -0.058 5.233 7.017 1.00 92.19 100 ALA A C 1
ATOM 808 O O . ALA A 1 100 ? -0.257 4.336 6.190 1.00 92.19 100 ALA A O 1
ATOM 809 N N . VAL A 1 101 ? -0.852 6.304 7.101 1.00 92.50 101 VAL A N 1
ATOM 810 C CA . VAL A 1 101 ? -2.017 6.492 6.226 1.00 92.50 101 VAL A CA 1
ATOM 811 C C . VAL A 1 101 ? -1.589 6.816 4.792 1.00 92.50 101 VAL A C 1
ATOM 813 O O . VAL A 1 101 ? -2.136 6.226 3.858 1.00 92.50 101 VAL A O 1
ATOM 816 N N . ILE A 1 102 ? -0.569 7.658 4.597 1.00 92.06 102 ILE A N 1
ATOM 817 C CA . ILE A 1 102 ? -0.016 7.951 3.263 1.00 92.06 102 ILE A CA 1
ATOM 818 C C . ILE A 1 102 ? 0.551 6.682 2.618 1.00 92.06 102 ILE A C 1
ATOM 820 O O . ILE A 1 102 ? 0.240 6.397 1.463 1.00 92.06 102 ILE A O 1
ATOM 824 N N . MET A 1 103 ? 1.304 5.863 3.358 1.00 93.06 103 MET A N 1
ATOM 825 C CA . MET A 1 103 ? 1.808 4.578 2.858 1.00 93.06 103 MET A CA 1
ATOM 826 C C . MET A 1 103 ? 0.679 3.639 2.426 1.00 93.06 103 MET A C 1
ATOM 828 O O . MET A 1 103 ? 0.769 2.988 1.383 1.00 93.06 103 MET A O 1
ATOM 832 N N . ARG A 1 104 ? -0.418 3.585 3.192 1.00 93.88 104 ARG A N 1
ATOM 833 C CA . ARG A 1 104 ? -1.605 2.823 2.786 1.00 93.88 104 ARG A CA 1
ATOM 834 C C . ARG A 1 104 ? -2.226 3.401 1.511 1.00 93.88 104 ARG A C 1
ATOM 836 O O . ARG A 1 104 ? -2.678 2.638 0.659 1.00 93.88 104 ARG A O 1
ATOM 843 N N . GLY A 1 105 ? -2.225 4.724 1.357 1.00 93.19 105 GLY A N 1
ATOM 844 C CA . GLY A 1 105 ? -2.640 5.409 0.133 1.00 93.19 105 GLY A CA 1
ATOM 845 C C . GLY A 1 105 ? -1.763 5.064 -1.076 1.00 93.19 105 GLY A C 1
ATOM 846 O O . GLY A 1 105 ? -2.291 4.764 -2.144 1.00 93.19 105 GLY A O 1
ATOM 847 N N . ILE A 1 106 ? -0.440 5.023 -0.906 1.00 94.31 106 ILE A N 1
ATOM 848 C CA . ILE A 1 106 ? 0.518 4.594 -1.939 1.00 94.3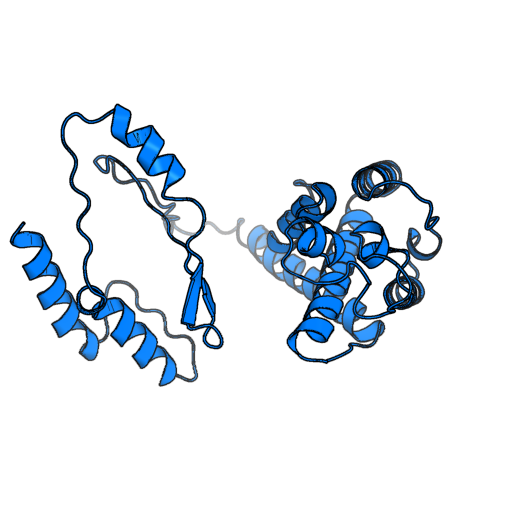1 106 ILE A CA 1
ATOM 849 C C . ILE A 1 106 ? 0.225 3.152 -2.363 1.00 94.31 106 ILE A C 1
ATOM 851 O O . ILE A 1 106 ? 0.113 2.856 -3.555 1.00 94.31 106 ILE A O 1
ATOM 855 N N . TRP A 1 107 ? 0.012 2.260 -1.392 1.00 95.31 107 TRP A N 1
ATOM 856 C CA . TRP A 1 107 ? -0.376 0.879 -1.668 1.00 95.31 107 TRP A CA 1
ATOM 857 C C . TRP A 1 107 ? -1.693 0.788 -2.446 1.00 95.31 107 TRP A C 1
ATOM 859 O O . TRP A 1 107 ? -1.810 0.027 -3.407 1.00 95.31 107 TRP A O 1
ATOM 869 N N . TYR A 1 108 ? -2.683 1.595 -2.065 1.00 93.25 108 TYR A N 1
ATOM 870 C CA . TYR A 1 108 ? -3.959 1.669 -2.765 1.00 93.25 108 TYR A CA 1
ATOM 871 C C . TYR A 1 108 ? -3.801 2.163 -4.208 1.00 93.25 108 TYR A C 1
ATOM 873 O O . TYR A 1 108 ? -4.336 1.535 -5.120 1.00 93.25 108 TYR A O 1
ATOM 881 N N . ARG A 1 109 ? -3.013 3.223 -4.439 1.00 94.06 109 ARG A N 1
ATOM 882 C CA . ARG A 1 109 ? -2.673 3.725 -5.781 1.00 94.06 109 ARG A CA 1
ATOM 883 C C . ARG A 1 109 ? -2.038 2.632 -6.640 1.00 94.06 109 ARG A C 1
ATOM 885 O O . ARG A 1 109 ? -2.442 2.456 -7.787 1.00 94.06 109 ARG A O 1
ATOM 892 N N . ARG A 1 110 ? -1.097 1.862 -6.084 1.00 94.19 110 ARG A N 1
ATOM 893 C CA . ARG A 1 110 ? -0.491 0.716 -6.776 1.00 94.19 110 ARG A CA 1
ATOM 894 C C . ARG A 1 110 ? -1.530 -0.340 -7.133 1.00 94.19 110 ARG A C 1
ATOM 896 O O . ARG A 1 110 ? -1.537 -0.824 -8.259 1.00 94.19 110 ARG A O 1
ATOM 903 N N . ASN A 1 111 ? -2.424 -0.690 -6.213 1.00 93.62 111 ASN A N 1
ATOM 904 C CA . ASN A 1 111 ? -3.464 -1.684 -6.485 1.00 93.62 111 ASN A CA 1
ATOM 905 C C . ASN A 1 111 ? -4.456 -1.205 -7.547 1.00 93.62 111 ASN A C 1
ATOM 907 O O . ASN A 1 111 ? -4.789 -1.971 -8.443 1.00 93.62 111 ASN A O 1
ATOM 911 N N . LYS A 1 112 ? -4.872 0.064 -7.507 1.00 93.06 112 LYS A N 1
ATOM 912 C CA . LYS A 1 112 ? -5.704 0.660 -8.561 1.00 93.06 112 LYS A CA 1
ATOM 913 C C . LYS A 1 112 ? -5.036 0.593 -9.928 1.00 93.06 112 LYS A C 1
ATOM 915 O O . LYS A 1 112 ? -5.699 0.286 -10.914 1.00 93.06 112 LYS A O 1
ATOM 920 N N . TYR A 1 113 ? -3.729 0.818 -9.989 1.00 93.81 113 TYR A N 1
ATOM 921 C CA . TYR A 1 113 ? -2.994 0.659 -11.235 1.00 93.81 113 TYR A CA 1
ATOM 922 C C . TYR A 1 113 ? -2.962 -0.805 -11.697 1.00 93.81 113 TYR A C 1
ATOM 924 O O . TYR A 1 113 ? -3.307 -1.093 -12.835 1.00 93.81 113 TYR A O 1
ATOM 932 N N . VAL A 1 114 ? -2.631 -1.745 -10.812 1.00 91.25 114 VAL A N 1
ATOM 933 C CA . VAL A 1 114 ? -2.493 -3.164 -11.180 1.00 91.25 114 VAL A CA 1
ATOM 934 C C . VAL A 1 114 ? -3.820 -3.829 -11.554 1.00 91.25 114 VAL A C 1
ATOM 936 O O . VAL A 1 114 ? -3.839 -4.640 -12.473 1.00 91.25 114 VAL A O 1
ATOM 939 N N . PHE A 1 115 ? -4.914 -3.509 -10.861 1.00 90.81 115 PHE A N 1
ATOM 940 C CA . PHE A 1 115 ? -6.204 -4.181 -11.056 1.00 90.81 115 PHE A CA 1
ATOM 941 C C . PHE A 1 115 ? -7.175 -3.412 -11.958 1.00 90.81 115 PHE A C 1
ATOM 943 O O . PHE A 1 115 ? -8.034 -4.027 -12.579 1.00 90.81 115 PHE A O 1
ATOM 950 N N . GLU A 1 116 ? -7.063 -2.084 -12.038 1.00 93.75 116 GLU A N 1
ATOM 951 C CA . GLU A 1 116 ? -7.997 -1.240 -12.805 1.00 93.75 116 GLU A CA 1
ATOM 952 C C . GLU A 1 116 ? -7.305 -0.394 -13.880 1.00 93.75 116 GLU A C 1
ATOM 954 O O . GLU A 1 116 ? -7.976 0.384 -14.556 1.00 93.75 116 GLU A O 1
ATOM 959 N N . ASN A 1 117 ? -5.978 -0.493 -14.027 1.00 91.25 117 ASN A N 1
ATOM 960 C CA . ASN A 1 117 ? -5.178 0.341 -14.928 1.00 91.25 117 ASN A CA 1
ATOM 961 C C . ASN A 1 117 ? -5.385 1.857 -14.713 1.00 91.25 117 ASN A C 1
ATOM 963 O O . ASN A 1 117 ? -5.268 2.664 -15.635 1.00 91.25 117 ASN A O 1
ATOM 967 N N . LYS A 1 118 ? -5.719 2.263 -13.479 1.00 91.00 118 LYS A N 1
ATOM 968 C CA . LYS A 1 118 ? -5.947 3.665 -13.099 1.00 91.00 118 LYS A CA 1
ATOM 969 C C . LYS A 1 118 ? -4.787 4.189 -12.271 1.00 91.00 118 LYS A C 1
ATOM 971 O O . LYS A 1 118 ? -4.562 3.732 -11.152 1.00 91.00 118 LYS A O 1
ATOM 976 N N . PHE A 1 119 ? -4.098 5.203 -12.787 1.00 91.69 119 PHE A N 1
ATOM 977 C CA . PHE A 1 119 ? -2.990 5.846 -12.087 1.00 91.69 119 PHE A CA 1
ATOM 978 C C . PHE A 1 119 ? -3.416 7.168 -11.447 1.00 91.69 119 PHE A C 1
ATOM 980 O O . PHE A 1 119 ? -3.759 8.128 -12.135 1.00 91.69 119 PHE A O 1
ATOM 987 N N . TRP A 1 120 ? -3.413 7.212 -10.117 1.00 90.62 120 TRP A N 1
ATOM 988 C CA . TRP A 1 120 ? -3.789 8.408 -9.365 1.00 90.62 120 TRP A CA 1
ATOM 989 C C . TRP A 1 120 ? -2.621 9.385 -9.264 1.00 90.62 120 TRP A C 1
ATOM 991 O O . TRP A 1 120 ? -1.479 8.973 -9.055 1.00 90.62 120 TRP A O 1
ATOM 1001 N N . ARG A 1 121 ? -2.918 10.686 -9.372 1.00 90.38 121 ARG A N 1
ATOM 1002 C CA . ARG A 1 121 ? -1.923 11.743 -9.157 1.00 90.38 121 ARG A CA 1
ATOM 1003 C C . ARG A 1 121 ? -1.528 11.813 -7.672 1.00 90.38 121 ARG A C 1
ATOM 1005 O O . ARG A 1 121 ? -2.361 11.488 -6.823 1.00 90.38 121 ARG A O 1
ATOM 1012 N N . PRO A 1 122 ? -0.311 12.288 -7.350 1.00 88.19 122 PRO A N 1
ATOM 1013 C CA . PRO A 1 122 ? 0.170 12.438 -5.974 1.00 88.19 122 PRO A CA 1
ATOM 1014 C C . PRO A 1 122 ? -0.829 13.124 -5.038 1.00 88.19 122 PRO A C 1
ATOM 1016 O O . PRO A 1 122 ? -1.230 12.531 -4.036 1.00 88.19 122 PRO A O 1
ATOM 1019 N N . GLY A 1 123 ? -1.341 14.292 -5.436 1.00 88.50 123 GLY A N 1
ATOM 1020 C CA . GLY A 1 123 ? -2.302 15.053 -4.638 1.00 88.50 123 GLY A CA 1
ATOM 1021 C C . GLY A 1 123 ? -3.586 14.286 -4.307 1.00 88.50 123 GLY A C 1
ATOM 1022 O O . GLY A 1 123 ? -4.102 14.423 -3.205 1.00 88.50 123 GLY A O 1
ATOM 1023 N N . ASN A 1 124 ? -4.077 13.405 -5.191 1.00 89.25 124 ASN A N 1
ATOM 1024 C CA . ASN A 1 124 ? -5.243 12.565 -4.887 1.00 89.25 124 ASN A CA 1
ATOM 1025 C C . ASN A 1 124 ? -4.944 11.550 -3.776 1.00 89.25 124 ASN A C 1
ATOM 1027 O O . ASN A 1 124 ? -5.807 11.281 -2.944 1.00 89.25 124 ASN A O 1
ATOM 1031 N N . VAL A 1 125 ? -3.734 10.983 -3.760 1.00 89.19 125 VAL A N 1
ATOM 1032 C CA . VAL A 1 125 ? -3.308 10.035 -2.721 1.00 89.19 125 VAL A CA 1
ATOM 1033 C C . VAL A 1 125 ? -3.185 10.739 -1.378 1.00 89.19 125 VAL A C 1
ATOM 1035 O O . VAL A 1 125 ? -3.698 10.235 -0.380 1.00 89.19 125 VAL A O 1
ATOM 1038 N N . VAL A 1 126 ? -2.536 11.907 -1.364 1.00 87.38 126 VAL A N 1
ATOM 1039 C CA . VAL A 1 126 ? -2.351 12.709 -0.149 1.00 87.38 126 VAL A CA 1
ATOM 1040 C C . VAL A 1 126 ? -3.696 13.189 0.382 1.00 87.38 126 VAL A C 1
ATOM 1042 O O . VAL A 1 126 ? -3.983 12.977 1.555 1.00 87.38 126 VAL A O 1
ATOM 1045 N N . GLN A 1 127 ? -4.555 13.746 -0.475 1.00 87.38 127 GLN A N 1
ATOM 1046 C CA . GLN A 1 127 ? -5.881 14.218 -0.078 1.00 87.38 127 GLN A CA 1
ATOM 1047 C C . GLN A 1 127 ? -6.731 13.084 0.500 1.00 87.38 127 GLN A C 1
ATOM 1049 O O . GLN A 1 127 ? -7.304 13.236 1.572 1.00 87.38 127 GLN A O 1
ATOM 1054 N N . MET A 1 128 ? -6.771 11.923 -0.165 1.00 89.06 128 MET A N 1
ATOM 1055 C CA . MET A 1 128 ? -7.499 10.754 0.338 1.00 89.06 128 MET A CA 1
ATOM 1056 C C . MET A 1 128 ? -6.968 10.299 1.705 1.00 89.06 128 MET A C 1
ATOM 1058 O O . MET A 1 128 ? -7.752 9.928 2.577 1.00 89.06 128 MET A O 1
ATOM 1062 N N . ALA A 1 129 ? -5.647 10.312 1.896 1.00 87.12 129 ALA A N 1
ATOM 1063 C CA . ALA A 1 129 ? -5.021 9.936 3.158 1.00 87.12 129 ALA A CA 1
ATOM 1064 C C . ALA A 1 129 ? -5.352 10.926 4.287 1.00 87.12 129 ALA A C 1
ATOM 1066 O O . ALA A 1 129 ? -5.743 10.499 5.370 1.00 87.12 129 ALA A O 1
ATOM 1067 N N . VAL A 1 130 ? -5.218 12.230 4.031 1.00 83.56 130 VAL A N 1
ATOM 1068 C CA . VAL A 1 130 ? -5.470 13.289 5.020 1.00 83.56 130 VAL A CA 1
ATOM 1069 C C . VAL A 1 130 ? -6.948 13.340 5.393 1.00 83.56 130 VAL A C 1
ATOM 1071 O O . VAL A 1 130 ? -7.269 13.188 6.567 1.00 83.56 130 VAL A O 1
ATOM 1074 N N . THR A 1 131 ? -7.849 13.430 4.409 1.00 85.62 131 THR A N 1
ATOM 1075 C CA . THR A 1 131 ? -9.298 13.455 4.659 1.00 85.62 131 THR A CA 1
ATOM 1076 C C . THR A 1 131 ? -9.762 12.191 5.378 1.00 85.62 131 THR A C 1
ATOM 1078 O O . THR A 1 131 ? -10.468 12.277 6.374 1.00 85.62 131 THR A O 1
ATOM 1081 N N . GLY A 1 132 ? -9.290 11.008 4.965 1.00 85.12 132 GLY A N 1
ATOM 1082 C CA . GLY A 1 132 ? -9.656 9.761 5.642 1.00 85.12 132 GLY A CA 1
ATOM 1083 C C . GLY A 1 132 ? -9.170 9.672 7.096 1.00 85.12 132 GLY A C 1
ATOM 1084 O O . GLY A 1 132 ? -9.773 8.960 7.901 1.00 85.12 132 GLY A O 1
ATOM 1085 N N . LEU A 1 133 ? -8.089 10.375 7.447 1.00 84.50 133 LEU A N 1
ATOM 1086 C CA . LEU A 1 133 ? -7.596 10.460 8.821 1.00 84.50 133 LEU A CA 1
ATOM 1087 C C . LEU A 1 133 ? -8.400 11.476 9.649 1.00 84.50 133 LEU A C 1
ATOM 1089 O O . LEU A 1 133 ? -8.776 11.172 10.780 1.00 84.50 133 LEU A O 1
ATOM 1093 N N . GLU A 1 134 ? -8.720 12.637 9.078 1.00 84.75 134 GLU A N 1
ATOM 1094 C CA . GLU A 1 134 ? -9.574 13.661 9.697 1.00 84.75 134 GLU A CA 1
ATOM 1095 C C . GLU A 1 134 ? -10.990 13.136 9.973 1.00 84.75 134 GLU A C 1
ATOM 1097 O O . GLU A 1 134 ? -11.520 13.314 11.075 1.00 84.75 134 GLU A O 1
ATOM 1102 N N . ASP A 1 135 ? -11.576 12.417 9.013 1.00 83.75 135 ASP A N 1
ATOM 1103 C CA . ASP A 1 135 ? -12.872 11.753 9.164 1.00 83.75 135 ASP A CA 1
ATOM 1104 C C . ASP A 1 135 ? -12.830 10.732 10.308 1.00 83.75 135 ASP A C 1
ATOM 1106 O O . ASP A 1 135 ? -13.737 10.664 11.145 1.00 83.75 135 ASP A O 1
ATOM 1110 N N . TYR A 1 136 ? -11.744 9.958 10.389 1.00 85.69 136 TYR A N 1
ATOM 1111 C CA . TYR A 1 136 ? -11.548 8.977 11.451 1.00 85.69 136 TYR A CA 1
ATOM 1112 C C . TYR A 1 136 ? -11.466 9.633 12.837 1.00 85.69 136 TYR A C 1
ATOM 1114 O O . TYR A 1 136 ? -12.129 9.169 13.772 1.00 85.69 136 TYR A O 1
ATOM 1122 N N . TYR A 1 137 ? -10.708 10.725 12.977 1.00 83.62 137 TYR A N 1
ATOM 1123 C CA . TYR A 1 137 ? -10.648 11.481 14.229 1.00 83.62 137 TYR A CA 1
ATOM 1124 C C . TYR A 1 137 ? -12.011 12.070 14.595 1.00 83.62 137 TYR A C 1
ATOM 1126 O O . TYR A 1 137 ? -12.477 11.857 15.712 1.00 83.62 137 TYR A O 1
ATOM 1134 N N . SER A 1 138 ? -12.706 12.688 13.640 1.00 81.75 138 SER A N 1
ATOM 1135 C CA . SER A 1 138 ? -14.022 13.306 13.848 1.00 81.75 138 SER A CA 1
ATOM 1136 C C . SER A 1 138 ? -15.074 12.314 14.360 1.00 81.75 138 SER A C 1
ATOM 1138 O O . SER A 1 138 ? -15.915 12.648 15.199 1.00 81.75 138 SER A O 1
ATOM 1140 N N . VAL A 1 139 ? -15.045 11.067 13.879 1.00 79.25 139 VAL A N 1
ATOM 1141 C CA . VAL A 1 139 ? -15.946 9.999 14.346 1.00 79.25 139 VAL A CA 1
ATOM 1142 C C . VAL A 1 139 ? -15.550 9.497 15.737 1.00 79.25 139 VAL A C 1
ATOM 1144 O O . VAL A 1 139 ? -16.421 9.220 16.567 1.00 79.25 139 VAL A O 1
ATOM 1147 N N . ASN A 1 140 ? -14.253 9.382 16.021 1.00 77.00 140 ASN A N 1
ATOM 1148 C CA . ASN A 1 140 ? -13.777 8.905 17.318 1.00 77.00 140 ASN A CA 1
ATOM 1149 C C . ASN A 1 140 ? -13.910 9.951 18.435 1.00 77.00 140 ASN A C 1
ATOM 1151 O O . ASN A 1 140 ? -14.224 9.573 19.563 1.00 77.00 140 ASN A O 1
ATOM 1155 N N . GLU A 1 141 ? -13.767 11.242 18.141 1.00 68.00 141 GLU A N 1
ATOM 1156 C CA . GLU A 1 141 ? -14.012 12.329 19.099 1.00 68.00 141 GLU A CA 1
ATOM 1157 C C . GLU A 1 141 ? -15.490 12.418 19.503 1.00 68.00 141 GLU A C 1
ATOM 1159 O O . GLU A 1 141 ? -15.823 12.616 20.673 1.00 68.00 141 GLU A O 1
ATOM 1164 N N . LYS A 1 142 ? -16.416 12.162 18.571 1.00 57.09 142 LYS A N 1
ATOM 1165 C CA . LYS A 1 142 ? -17.849 12.058 18.895 1.00 57.09 142 LYS A CA 1
ATOM 1166 C C . LYS A 1 142 ? -18.143 10.888 19.842 1.00 57.09 142 LYS A C 1
ATOM 1168 O O . LYS A 1 142 ? -19.006 11.006 20.712 1.00 57.09 142 LYS A O 1
ATOM 1173 N N . LYS A 1 143 ? -17.398 9.781 19.735 1.00 54.22 143 LYS A N 1
ATOM 1174 C CA . LYS A 1 143 ? -17.503 8.636 20.661 1.00 54.22 143 LYS A CA 1
ATOM 1175 C C . LYS A 1 143 ? -16.933 8.932 22.052 1.00 54.22 143 LYS A C 1
ATOM 1177 O O . LYS A 1 143 ? -17.404 8.337 23.019 1.00 54.22 143 LYS A O 1
ATOM 1182 N N . THR A 1 144 ? -15.956 9.832 22.182 1.00 51.16 144 THR A N 1
ATOM 1183 C CA . THR A 1 144 ? -15.414 10.243 23.490 1.00 51.16 144 THR A CA 1
ATOM 1184 C C . THR A 1 144 ? -16.244 11.353 24.148 1.00 51.16 144 THR A C 1
ATOM 1186 O O . THR A 1 144 ? -16.387 11.344 25.370 1.00 51.16 144 THR A O 1
ATOM 1189 N N . GLY A 1 145 ? -16.873 12.242 23.367 1.00 46.41 145 GLY A N 1
ATOM 1190 C CA . GLY A 1 145 ? -17.749 13.318 23.858 1.00 46.41 145 GLY A CA 1
ATOM 1191 C C . GLY A 1 145 ? -19.139 12.876 24.346 1.00 46.41 145 GLY A C 1
ATOM 1192 O O . GLY A 1 145 ? -19.702 13.507 25.239 1.00 46.41 145 GLY A O 1
ATOM 1193 N N . LEU A 1 146 ? -19.682 11.765 23.835 1.00 46.84 146 LEU A N 1
ATOM 1194 C CA . LEU A 1 146 ? -20.996 11.235 24.244 1.00 46.84 146 LEU A CA 1
ATOM 1195 C C . LEU A 1 146 ? -20.985 10.439 25.567 1.00 46.84 146 LEU A C 1
ATOM 1197 O O . LEU A 1 146 ? -22.043 10.061 26.059 1.00 46.84 146 LEU A O 1
ATOM 1201 N N . ASN A 1 147 ? -19.824 10.241 26.203 1.00 44.22 147 ASN A N 1
ATOM 1202 C CA . ASN A 1 147 ? -19.702 9.480 27.459 1.00 44.22 147 ASN A CA 1
ATOM 1203 C C . ASN A 1 147 ? -19.822 10.328 28.746 1.00 44.22 147 ASN A C 1
ATOM 1205 O O . ASN A 1 147 ? -19.403 9.883 29.815 1.00 44.22 147 ASN A O 1
ATOM 1209 N N . LYS A 1 148 ? -20.397 11.539 28.684 1.00 43.66 148 LYS A N 1
ATOM 1210 C CA . LYS A 1 148 ? -20.722 12.350 29.882 1.00 43.66 148 LYS A CA 1
ATOM 1211 C C . LYS A 1 148 ? -22.209 12.682 30.062 1.00 43.66 148 LYS A C 1
ATOM 1213 O O . LYS A 1 148 ? -22.551 13.492 30.918 1.00 43.66 148 LYS A O 1
ATOM 1218 N N . GLY A 1 149 ? -23.100 12.025 29.325 1.00 37.38 149 GLY A N 1
ATOM 1219 C CA . GLY A 1 149 ? -24.521 11.973 29.666 1.00 37.38 149 GLY A CA 1
ATOM 1220 C C . GLY A 1 149 ? -24.825 10.674 30.404 1.00 37.38 149 GLY A C 1
ATOM 1221 O O . GLY A 1 149 ? -24.393 9.616 29.955 1.00 37.38 149 GLY A O 1
ATOM 1222 N N . LYS A 1 150 ? -25.563 10.739 31.521 1.00 45.47 150 LYS A N 1
ATOM 1223 C CA . LYS A 1 150 ? -26.237 9.578 32.126 1.00 45.47 150 LYS A CA 1
ATOM 1224 C C . LYS A 1 150 ? -27.224 9.006 31.097 1.00 45.47 150 LYS A C 1
ATOM 1226 O O . LYS A 1 150 ? -28.388 9.382 31.086 1.00 45.47 150 LYS A O 1
ATOM 1231 N N . GLY A 1 151 ? -26.729 8.183 30.183 1.00 35.28 151 GLY A N 1
ATOM 1232 C CA . GLY A 1 151 ? -27.537 7.393 29.270 1.00 35.28 151 GLY A CA 1
ATOM 1233 C C . GLY A 1 151 ? -27.833 6.065 29.938 1.00 35.28 151 GLY A C 1
ATOM 1234 O O . GLY A 1 151 ? -26.908 5.384 30.377 1.00 35.28 151 GLY A O 1
ATOM 1235 N N . GLU A 1 152 ? -29.116 5.739 30.046 1.00 39.16 152 GLU A N 1
ATOM 1236 C CA . GLU A 1 152 ? -29.599 4.409 30.397 1.00 39.16 152 GLU A CA 1
ATOM 1237 C C . GLU A 1 152 ? -28.807 3.341 29.637 1.00 39.16 152 GLU A C 1
ATOM 1239 O O . GLU A 1 152 ? -28.477 3.513 28.460 1.00 39.16 152 GLU A O 1
ATOM 1244 N N . ASP A 1 153 ? -28.481 2.266 30.352 1.00 39.56 153 ASP A N 1
ATOM 1245 C CA . ASP A 1 153 ? -27.704 1.120 29.897 1.00 39.56 153 ASP A CA 1
ATOM 1246 C C . ASP A 1 153 ? -28.372 0.464 28.680 1.00 39.56 153 ASP A C 1
ATOM 1248 O O . ASP A 1 153 ? -29.118 -0.508 28.777 1.00 39.56 153 ASP A O 1
ATOM 1252 N N . ARG A 1 154 ? -28.118 1.013 27.489 1.00 42.56 154 ARG A N 1
ATOM 1253 C CA . ARG A 1 154 ? -28.279 0.286 26.234 1.00 42.56 154 ARG A CA 1
ATOM 1254 C C . ARG A 1 154 ? -27.147 -0.719 26.201 1.00 42.56 154 ARG A C 1
ATOM 1256 O O . ARG A 1 154 ? -26.056 -0.421 25.707 1.00 42.56 154 ARG A O 1
ATOM 1263 N N . GLY A 1 155 ? -27.425 -1.870 26.811 1.00 40.88 155 GLY A N 1
ATOM 1264 C CA . GLY A 1 155 ? -26.509 -2.981 26.966 1.00 40.88 155 GLY A CA 1
ATOM 1265 C C . GLY A 1 155 ? -25.712 -3.186 25.688 1.00 40.88 155 GLY A C 1
ATOM 1266 O O . GLY A 1 155 ? -26.247 -3.551 24.643 1.00 40.88 155 GLY A O 1
ATOM 1267 N N . LYS A 1 156 ? -24.407 -2.924 25.766 1.00 41.50 156 LYS A N 1
ATOM 1268 C CA . LYS A 1 156 ? -23.474 -3.347 24.729 1.00 41.50 156 LYS A CA 1
ATOM 1269 C C . LYS A 1 156 ? -23.582 -4.864 24.672 1.00 41.50 156 LYS A C 1
ATOM 1271 O O . LYS A 1 156 ? -23.016 -5.540 25.532 1.00 41.50 156 LYS A O 1
ATOM 1276 N N . SER A 1 157 ? -24.267 -5.401 23.669 1.00 40.41 157 SER A N 1
ATOM 1277 C CA . SER A 1 157 ? -24.199 -6.820 23.341 1.00 40.41 157 SER A CA 1
ATOM 1278 C C . SER A 1 157 ? -22.804 -7.099 22.782 1.00 40.41 157 SER A C 1
ATOM 1280 O O . SER A 1 157 ? -22.590 -7.243 21.580 1.00 40.41 157 SER A O 1
ATOM 1282 N N . HIS A 1 158 ? -21.806 -7.121 23.667 1.00 41.59 158 HIS A N 1
ATOM 1283 C CA . HIS A 1 158 ? -20.613 -7.905 23.409 1.00 41.59 158 HIS A CA 1
ATOM 1284 C C . HIS A 1 158 ? -21.109 -9.311 23.125 1.00 41.59 158 HIS A C 1
ATOM 1286 O O . HIS A 1 158 ? -21.791 -9.901 23.965 1.00 41.59 158 HIS A O 1
ATOM 1292 N N . TRP A 1 159 ? -20.795 -9.817 21.937 1.00 47.69 159 TRP A N 1
ATOM 1293 C CA . TRP A 1 159 ? -20.997 -11.219 21.638 1.00 47.69 159 TRP A CA 1
ATOM 1294 C C . TRP A 1 159 ? -20.308 -12.024 22.742 1.00 47.69 159 TRP A C 1
ATOM 1296 O O . TRP A 1 159 ? -19.092 -11.932 22.925 1.00 47.69 159 TRP A O 1
ATOM 1306 N N . ARG A 1 160 ? -21.100 -12.748 23.530 1.00 43.56 160 ARG A N 1
ATOM 1307 C CA . ARG A 1 160 ? -20.594 -13.744 24.466 1.00 43.56 160 ARG A CA 1
ATOM 1308 C C . ARG A 1 160 ? -20.737 -15.079 23.767 1.00 43.56 160 ARG A C 1
ATOM 1310 O O . ARG A 1 160 ? -21.799 -15.365 23.222 1.00 43.56 160 ARG A O 1
ATOM 1317 N N . CYS A 1 161 ? -19.661 -15.859 23.770 1.00 40.91 161 CYS A N 1
ATOM 1318 C CA . CYS A 1 161 ? -19.736 -17.258 23.380 1.00 40.91 161 CYS A CA 1
ATOM 1319 C C . CYS A 1 161 ? -20.863 -17.901 24.202 1.00 40.91 161 CYS A C 1
ATOM 1321 O O . CYS A 1 161 ? -20.816 -17.778 25.431 1.00 40.91 161 CYS A O 1
ATOM 1323 N N . PRO A 1 162 ? -21.898 -18.492 23.576 1.00 52.22 162 PRO A N 1
ATOM 1324 C CA . PRO A 1 162 ? -22.908 -19.215 24.330 1.00 52.22 162 PRO A CA 1
ATOM 1325 C C . PRO A 1 162 ? -22.207 -20.322 25.124 1.00 52.22 162 PRO A C 1
ATOM 1327 O O . PRO A 1 162 ? -21.213 -20.887 24.667 1.00 52.22 162 PRO A O 1
ATOM 1330 N N . VAL A 1 163 ? -22.674 -20.552 26.349 1.00 51.03 163 VAL A N 1
ATOM 1331 C CA . VAL A 1 163 ? -21.957 -21.347 27.364 1.00 51.03 163 VAL A CA 1
ATOM 1332 C C . VAL A 1 163 ? -21.868 -22.837 26.979 1.00 51.03 163 VAL A C 1
ATOM 1334 O O . VAL A 1 163 ? -21.022 -23.540 27.516 1.00 51.03 163 VAL A O 1
ATOM 1337 N N . ASP A 1 164 ? -22.633 -23.262 25.967 1.00 49.12 164 ASP A N 1
ATOM 1338 C CA . ASP A 1 164 ? -22.738 -24.647 25.491 1.00 49.12 164 ASP A CA 1
ATOM 1339 C C . ASP A 1 164 ? -22.328 -24.832 24.012 1.00 49.12 164 ASP A C 1
ATOM 1341 O O . ASP A 1 164 ? -22.862 -25.697 23.322 1.00 49.12 164 ASP A O 1
ATOM 1345 N N . VAL A 1 165 ? -21.417 -24.009 23.473 1.00 43.56 165 VAL A N 1
ATOM 1346 C CA . VAL A 1 165 ? -20.882 -24.230 22.112 1.00 43.56 165 VAL A CA 1
ATOM 1347 C C . VAL A 1 165 ? -19.455 -24.760 22.187 1.00 43.56 165 VAL A C 1
ATOM 1349 O O . VAL A 1 165 ? -18.533 -24.015 22.519 1.00 43.56 165 VAL A O 1
ATOM 1352 N N . ASP A 1 166 ? -19.266 -26.031 21.829 1.00 47.03 166 ASP A N 1
ATOM 1353 C CA . ASP A 1 166 ? -17.965 -26.712 21.901 1.00 47.03 166 ASP A CA 1
ATOM 1354 C C . ASP A 1 166 ? -16.906 -26.134 20.943 1.00 47.03 166 ASP A C 1
ATOM 1356 O O . ASP A 1 166 ? -15.709 -26.281 21.186 1.00 47.03 166 ASP A O 1
ATOM 1360 N N . PHE A 1 167 ? -17.299 -25.446 19.863 1.00 43.22 167 PHE A N 1
ATOM 1361 C CA . PHE A 1 167 ? -16.361 -24.709 19.010 1.00 43.22 167 PHE A CA 1
ATOM 1362 C C . PHE A 1 167 ? -17.037 -23.643 18.135 1.00 43.22 167 PHE A C 1
ATOM 1364 O O . PHE A 1 167 ? -18.217 -23.714 17.801 1.00 43.22 167 PHE A O 1
ATOM 1371 N N . LYS A 1 168 ? -16.241 -22.649 17.715 1.00 45.25 168 LYS A N 1
ATOM 1372 C CA . LYS A 1 168 ? -16.621 -21.587 16.772 1.00 45.25 168 LYS A CA 1
ATOM 1373 C C . LYS A 1 168 ? -15.796 -21.714 15.495 1.00 45.25 168 LYS A C 1
ATOM 1375 O O . LYS A 1 168 ? -14.570 -21.674 15.556 1.00 45.25 168 LYS A O 1
ATOM 1380 N N . VAL A 1 169 ? -16.457 -21.780 14.341 1.00 47.00 169 VAL A N 1
ATOM 1381 C CA . VAL A 1 169 ? -15.804 -21.766 13.022 1.00 47.00 169 VAL A CA 1
ATOM 1382 C C . VAL A 1 169 ? -16.104 -20.440 12.330 1.00 47.00 169 VAL A C 1
ATOM 1384 O O . VAL A 1 169 ? -17.264 -20.060 12.205 1.00 47.00 169 VAL A O 1
ATOM 1387 N N . ASN A 1 170 ? -15.067 -19.741 11.866 1.00 44.19 170 ASN A N 1
ATOM 1388 C CA . ASN A 1 170 ? -15.210 -18.603 10.956 1.00 44.19 170 ASN A CA 1
ATOM 1389 C C . ASN A 1 170 ? -14.580 -18.992 9.614 1.00 44.19 170 ASN A C 1
ATOM 1391 O O . ASN A 1 170 ? -13.460 -19.500 9.601 1.00 44.19 170 ASN A O 1
ATOM 1395 N N . PHE A 1 171 ? -15.278 -18.756 8.507 1.00 46.19 171 PHE A N 1
ATOM 1396 C CA . PHE A 1 171 ? -14.800 -19.039 7.153 1.00 46.19 171 PHE A CA 1
ATOM 1397 C C . PHE A 1 171 ? -14.706 -17.745 6.338 1.00 46.19 171 PHE A C 1
ATOM 1399 O O . PHE A 1 171 ? -15.509 -16.834 6.525 1.00 46.19 171 PHE A O 1
ATOM 1406 N N . ASP A 1 172 ? -13.736 -17.680 5.426 1.00 43.94 172 ASP A N 1
ATOM 1407 C CA . ASP A 1 172 ? -13.636 -16.643 4.397 1.00 43.94 172 ASP A CA 1
ATOM 1408 C C . ASP A 1 172 ? -13.413 -17.326 3.043 1.00 43.94 172 ASP A C 1
ATOM 1410 O O . ASP A 1 172 ? -12.656 -18.296 2.939 1.00 43.94 172 ASP A O 1
ATOM 1414 N N . GLY A 1 173 ? -14.128 -16.869 2.018 1.00 46.28 173 GLY A N 1
ATOM 1415 C CA . GLY A 1 173 ? -14.160 -17.500 0.703 1.00 46.28 173 GLY A CA 1
ATOM 1416 C C . GLY A 1 173 ? -13.854 -16.488 -0.388 1.00 46.28 173 GLY A C 1
ATOM 1417 O O . GLY A 1 173 ? -14.587 -15.517 -0.551 1.00 46.28 173 GLY A O 1
ATOM 1418 N N . ALA A 1 174 ? -12.805 -16.739 -1.172 1.00 50.78 174 ALA A N 1
ATOM 1419 C CA . ALA A 1 174 ? -12.492 -15.952 -2.361 1.00 50.78 174 ALA A CA 1
ATOM 1420 C C . ALA A 1 174 ? -12.792 -16.764 -3.629 1.00 50.78 174 ALA A C 1
ATOM 1422 O O . ALA A 1 174 ? -12.322 -17.897 -3.789 1.00 50.78 174 ALA A O 1
ATOM 1423 N N . PHE A 1 175 ? -13.570 -16.168 -4.535 1.00 50.12 175 PHE A N 1
ATOM 1424 C CA . PHE A 1 175 ? -13.938 -16.746 -5.825 1.00 50.12 175 PHE A CA 1
ATOM 1425 C C . PHE A 1 175 ? -13.343 -15.921 -6.966 1.00 50.12 175 PHE A C 1
ATOM 1427 O O . PHE A 1 175 ? -13.528 -14.705 -7.014 1.00 50.12 175 PHE A O 1
ATOM 1434 N N . ASP A 1 176 ? -12.659 -16.592 -7.892 1.00 50.38 176 ASP A N 1
ATOM 1435 C CA . ASP A 1 176 ? -12.189 -15.998 -9.140 1.00 50.38 176 ASP A CA 1
ATOM 1436 C C . ASP A 1 176 ? -13.002 -16.549 -10.320 1.00 50.38 176 ASP A C 1
ATOM 1438 O O . ASP A 1 176 ? -12.913 -17.726 -10.685 1.00 50.38 176 ASP A O 1
ATOM 1442 N N . GLN A 1 177 ? -13.796 -15.667 -10.928 1.00 48.47 177 GLN A N 1
ATOM 1443 C CA . GLN A 1 177 ? -14.706 -15.990 -12.026 1.00 48.47 177 GLN A CA 1
ATOM 1444 C C . GLN A 1 177 ? -13.969 -16.354 -13.323 1.00 48.47 177 GLN A C 1
ATOM 1446 O O . GLN A 1 177 ? -14.524 -17.064 -14.158 1.00 48.47 177 GLN A O 1
ATOM 1451 N N . SER A 1 178 ? -12.720 -15.910 -13.490 1.00 53.41 178 SER A N 1
ATOM 1452 C CA . SER A 1 178 ? -11.950 -16.133 -14.719 1.00 53.41 178 SER A CA 1
ATOM 1453 C C . SER A 1 178 ? -11.349 -17.537 -14.804 1.00 53.41 178 SER A C 1
ATOM 1455 O O . SER A 1 178 ? -11.260 -18.114 -15.886 1.00 53.41 178 SER A O 1
ATOM 1457 N N . SER A 1 179 ? -10.986 -18.120 -13.661 1.00 53.19 179 SER A N 1
ATOM 1458 C CA . SER A 1 179 ? -10.340 -19.431 -13.601 1.00 53.19 179 SER A CA 1
ATOM 1459 C C . SER A 1 179 ? -11.259 -20.555 -13.116 1.00 53.19 179 SER A C 1
ATOM 1461 O O . SER A 1 179 ? -10.838 -21.711 -13.113 1.00 53.19 179 SER A O 1
ATOM 1463 N N . SER A 1 180 ? -12.502 -20.245 -12.716 1.00 54.75 180 SER A N 1
ATOM 1464 C CA . SER A 1 180 ? -13.408 -21.179 -12.020 1.00 54.75 180 SER A CA 1
ATOM 1465 C C . SER A 1 180 ? -12.753 -21.853 -10.806 1.00 54.75 180 SER A C 1
ATOM 1467 O O . SER A 1 180 ? -13.078 -22.990 -10.462 1.00 54.75 180 SER A O 1
ATOM 1469 N N . LYS A 1 181 ? -11.806 -21.167 -10.154 1.00 40.78 181 LYS A N 1
ATOM 1470 C CA . LYS A 1 181 ? -11.105 -21.677 -8.974 1.00 40.78 181 LYS A CA 1
ATOM 1471 C C . LYS A 1 181 ? -11.594 -20.968 -7.721 1.00 40.78 181 LYS A C 1
ATOM 1473 O O . LYS A 1 181 ? -11.835 -19.762 -7.704 1.00 40.78 181 LYS A O 1
ATOM 1478 N N . ILE A 1 182 ? -11.706 -21.749 -6.655 1.00 52.31 182 ILE A N 1
ATOM 1479 C CA . ILE A 1 182 ? -12.032 -21.275 -5.315 1.00 52.31 182 ILE A CA 1
ATOM 1480 C C . ILE A 1 182 ? -10.776 -21.456 -4.468 1.00 52.31 182 ILE A C 1
ATOM 1482 O O . ILE A 1 182 ? -10.219 -22.553 -4.404 1.00 52.31 182 ILE A O 1
ATOM 1486 N N . GLY A 1 183 ? -10.318 -20.379 -3.834 1.00 48.84 183 GLY A N 1
ATOM 1487 C CA . GLY A 1 183 ? -9.253 -20.439 -2.840 1.00 48.84 183 GLY A CA 1
ATOM 1488 C C . GLY A 1 183 ? -9.862 -20.522 -1.447 1.00 48.84 183 GLY A C 1
ATOM 1489 O O . GLY A 1 183 ? -10.400 -19.530 -0.965 1.00 48.84 183 GLY A O 1
ATOM 1490 N N . MET A 1 184 ? -9.776 -21.684 -0.796 1.00 48.41 184 MET A N 1
ATOM 1491 C CA . MET A 1 184 ? -10.116 -21.836 0.625 1.00 48.41 184 MET A CA 1
ATOM 1492 C C . MET A 1 184 ? -8.821 -21.867 1.439 1.00 48.41 184 MET A C 1
ATOM 1494 O O . MET A 1 184 ? -8.048 -22.821 1.348 1.00 48.41 184 MET A O 1
ATOM 1498 N N . GLY A 1 185 ? -8.558 -20.807 2.201 1.00 45.03 185 GLY A N 1
ATOM 1499 C CA . GLY A 1 185 ? -7.364 -20.686 3.036 1.00 45.03 185 GLY A CA 1
ATOM 1500 C C . GLY A 1 185 ? -7.637 -21.007 4.507 1.00 45.03 185 GLY A C 1
ATOM 1501 O O . GLY A 1 185 ? -8.464 -20.357 5.129 1.00 45.03 185 GLY A O 1
ATOM 1502 N N . VAL A 1 186 ? -6.849 -21.943 5.053 1.00 48.91 186 VAL A N 1
ATOM 1503 C CA . VAL A 1 186 ? -6.523 -22.128 6.490 1.00 48.91 186 VAL A CA 1
ATOM 1504 C C . VAL A 1 186 ? -7.610 -22.698 7.423 1.00 48.91 186 VAL A C 1
ATOM 1506 O O . VAL A 1 186 ? -7.759 -22.243 8.546 1.00 48.91 186 VAL A O 1
ATOM 1509 N N . ILE A 1 187 ? -8.341 -23.744 7.014 1.00 51.44 187 ILE A N 1
ATOM 1510 C CA . ILE A 1 187 ? -9.181 -24.527 7.961 1.00 51.44 187 ILE A CA 1
ATOM 1511 C C . ILE A 1 187 ? -8.880 -26.035 7.922 1.00 51.44 187 ILE A C 1
ATOM 1513 O O . ILE A 1 187 ? -9.164 -26.771 8.862 1.00 51.44 187 ILE A O 1
ATOM 1517 N N . VAL A 1 188 ? -8.233 -26.534 6.866 1.00 53.56 188 VAL A N 1
ATOM 1518 C CA . VAL A 1 188 ? -7.957 -27.974 6.756 1.00 53.56 188 VAL A CA 1
ATOM 1519 C C . VAL A 1 188 ? -6.839 -28.420 7.707 1.00 53.56 188 VAL A C 1
ATOM 1521 O O . VAL A 1 188 ? -6.886 -29.544 8.195 1.00 53.56 188 VAL A O 1
ATOM 1524 N N . GLU A 1 189 ? -5.840 -27.578 7.984 1.00 51.78 189 GLU A N 1
ATOM 1525 C CA . GLU A 1 189 ? -4.734 -27.930 8.892 1.00 51.78 189 GLU A CA 1
ATOM 1526 C C . GLU A 1 189 ? -5.156 -27.949 10.365 1.00 51.78 189 GLU A C 1
ATOM 1528 O O . GLU A 1 189 ? -4.848 -28.918 11.059 1.00 51.78 189 GLU A O 1
ATOM 1533 N N . ASP A 1 190 ? -5.957 -26.978 10.805 1.00 52.91 190 ASP A N 1
ATOM 1534 C CA . ASP A 1 190 ? -6.464 -26.930 12.182 1.00 52.91 190 ASP A CA 1
ATOM 1535 C C . ASP A 1 190 ? -7.472 -28.058 12.449 1.00 52.91 190 ASP A C 1
ATOM 1537 O O . ASP A 1 190 ? -7.364 -28.755 13.457 1.00 52.91 190 ASP A O 1
ATOM 1541 N N . ILE A 1 191 ? -8.381 -28.352 11.504 1.00 57.22 191 ILE A N 1
ATOM 1542 C CA . ILE A 1 191 ? -9.279 -29.520 11.603 1.00 57.22 191 ILE A CA 1
ATOM 1543 C C . ILE A 1 191 ? -8.473 -30.829 11.632 1.00 57.22 191 ILE A C 1
ATOM 1545 O O . ILE A 1 191 ? -8.809 -31.753 12.375 1.00 57.22 191 ILE A O 1
ATOM 1549 N N . LYS A 1 192 ? -7.375 -30.924 10.868 1.00 57.28 192 LYS A N 1
ATOM 1550 C CA . LYS A 1 192 ? -6.479 -32.092 10.905 1.00 57.28 192 LYS A CA 1
ATOM 1551 C C . LYS A 1 192 ? -5.736 -32.231 12.233 1.00 57.28 192 LYS A C 1
ATOM 1553 O O . LYS A 1 192 ? -5.454 -33.365 12.611 1.00 57.28 192 LYS A O 1
ATOM 1558 N N . GLN A 1 193 ? -5.416 -31.141 12.929 1.00 60.88 193 GLN A N 1
ATOM 1559 C CA . GLN A 1 193 ? -4.843 -31.203 14.278 1.00 60.88 193 GLN A CA 1
ATOM 1560 C C . GLN A 1 193 ? -5.901 -31.577 15.323 1.00 60.88 193 GLN A C 1
ATOM 1562 O O . GLN A 1 193 ? -5.649 -32.444 16.160 1.00 60.88 193 GLN A O 1
ATOM 1567 N N . LEU A 1 194 ? -7.105 -31.011 15.227 1.00 61.16 194 LEU A N 1
ATOM 1568 C CA . LEU A 1 194 ? -8.204 -31.252 16.166 1.00 61.16 194 LEU A CA 1
ATOM 1569 C C . LEU A 1 194 ? -8.828 -32.652 16.031 1.00 61.16 194 LEU A C 1
ATOM 1571 O O . LEU A 1 194 ? -9.323 -33.189 17.019 1.00 61.16 194 LEU A O 1
ATOM 1575 N N . ARG A 1 195 ? -8.719 -33.314 14.863 1.00 60.22 195 ARG A N 1
ATOM 1576 C CA . ARG A 1 195 ? -9.186 -34.708 14.663 1.00 60.22 195 ARG A CA 1
ATOM 1577 C C . ARG A 1 195 ? -8.597 -35.697 15.672 1.00 60.22 195 ARG A C 1
ATOM 1579 O O . ARG A 1 195 ? -9.176 -36.747 15.908 1.00 60.22 195 ARG A O 1
ATOM 1586 N N . HIS A 1 196 ? -7.412 -35.399 16.207 1.00 60.69 196 HIS A N 1
ATOM 1587 C CA . HIS A 1 196 ? -6.706 -36.283 17.130 1.00 60.69 196 HIS A CA 1
ATOM 1588 C C . HIS A 1 196 ? -7.324 -36.286 18.536 1.00 60.69 196 HIS A C 1
ATOM 1590 O O . HIS A 1 196 ? -6.971 -37.143 19.340 1.00 60.69 196 HIS A O 1
ATOM 1596 N N . GLN A 1 197 ? -8.244 -35.360 18.822 1.00 62.66 197 GLN A N 1
ATOM 1597 C CA . GLN A 1 197 ? -8.900 -35.213 20.123 1.00 62.66 197 GLN A CA 1
ATOM 1598 C C . GLN A 1 197 ? -10.280 -35.889 20.190 1.00 62.66 197 GLN A C 1
ATOM 1600 O O . GLN A 1 197 ? -10.828 -36.023 21.279 1.00 62.66 197 GLN A O 1
ATOM 1605 N N . TYR A 1 198 ? -10.823 -36.367 19.062 1.00 59.53 198 TYR A N 1
ATOM 1606 C CA . TYR A 1 198 ? -12.148 -36.989 18.998 1.00 59.53 198 TYR A CA 1
ATOM 1607 C C . TYR A 1 198 ? -12.071 -38.382 18.373 1.00 59.53 198 TYR A C 1
ATOM 1609 O O . TYR A 1 198 ? -11.527 -38.567 17.285 1.00 59.53 198 TYR A O 1
ATOM 1617 N N . SER A 1 199 ? -12.643 -39.374 19.055 1.00 61.09 199 SER A N 1
ATOM 1618 C CA . SER A 1 199 ? -12.660 -40.772 18.609 1.00 61.09 199 SER A CA 1
ATOM 1619 C C . SER A 1 199 ? -13.621 -41.025 17.444 1.00 61.09 199 SER A C 1
ATOM 1621 O O . SER A 1 199 ? -13.385 -41.951 16.673 1.00 61.09 199 SER A O 1
ATOM 1623 N N . ASN A 1 200 ? -14.651 -40.187 17.274 1.00 47.84 200 ASN A N 1
ATOM 1624 C CA . ASN A 1 200 ? -15.629 -40.275 16.191 1.00 47.84 200 ASN A CA 1
ATOM 1625 C C . ASN A 1 200 ? -15.901 -38.891 15.597 1.00 47.84 200 ASN A C 1
ATOM 1627 O O . ASN A 1 200 ? -16.346 -37.984 16.295 1.00 47.84 200 ASN A O 1
ATOM 1631 N N . TRP A 1 201 ? -15.674 -38.743 14.296 1.00 62.25 201 TRP A N 1
ATOM 1632 C CA . TRP A 1 201 ? -16.017 -37.546 13.534 1.00 62.25 201 TRP A CA 1
ATOM 1633 C C . TRP A 1 201 ? -16.485 -37.943 12.133 1.00 62.25 201 TRP A C 1
ATOM 1635 O O . TRP A 1 201 ? -16.097 -38.987 11.604 1.00 62.25 201 TRP A O 1
ATOM 1645 N N . LYS A 1 202 ? -17.317 -37.098 11.518 1.00 48.62 202 LYS A N 1
ATOM 1646 C CA . LYS A 1 202 ? -17.797 -37.270 10.145 1.00 48.62 202 LYS A CA 1
ATOM 1647 C C . LYS A 1 202 ? -17.702 -35.934 9.423 1.00 48.62 202 LYS A C 1
ATOM 1649 O O . LYS A 1 202 ? -18.245 -34.940 9.888 1.00 48.62 202 LYS A O 1
ATOM 1654 N N . VAL A 1 203 ? -17.021 -35.914 8.283 1.00 52.81 203 VAL A N 1
ATOM 1655 C CA . VAL A 1 203 ? -17.065 -34.776 7.358 1.00 52.81 203 VAL A CA 1
ATOM 1656 C C . VAL A 1 203 ? -18.108 -35.104 6.302 1.00 52.81 203 VAL A C 1
ATOM 1658 O O . VAL A 1 203 ? -17.979 -36.107 5.601 1.00 52.81 203 VAL A O 1
ATOM 1661 N N . VAL A 1 204 ? -19.149 -34.280 6.206 1.00 49.66 204 VAL A N 1
ATOM 1662 C CA . VAL A 1 204 ? -20.183 -34.410 5.176 1.00 49.66 204 VAL A CA 1
ATOM 1663 C C . VAL A 1 204 ? -20.003 -33.272 4.186 1.00 49.66 204 VAL A C 1
ATOM 1665 O O . VAL A 1 204 ? -20.012 -32.101 4.557 1.00 49.66 204 VAL A O 1
ATOM 1668 N N . PHE A 1 205 ? -19.787 -33.621 2.922 1.00 46.88 205 PHE A N 1
ATOM 1669 C CA . PHE A 1 205 ? -19.798 -32.652 1.839 1.00 46.88 205 PHE A CA 1
ATOM 1670 C C . PHE A 1 205 ? -21.253 -32.379 1.463 1.00 46.88 205 PHE A C 1
ATOM 1672 O O . PHE A 1 205 ? -21.920 -33.259 0.921 1.00 46.88 205 PHE A O 1
ATOM 1679 N N . ASN A 1 206 ? -21.735 -31.175 1.759 1.00 51.12 206 ASN A N 1
ATOM 1680 C CA . ASN A 1 206 ? -23.063 -30.735 1.350 1.00 51.12 206 ASN A CA 1
ATOM 1681 C C . ASN A 1 206 ? -22.962 -29.911 0.063 1.00 51.12 206 ASN A C 1
ATOM 1683 O O . ASN A 1 206 ? -22.114 -29.023 -0.064 1.00 51.12 206 ASN A O 1
ATOM 1687 N N . TYR A 1 207 ? -23.821 -30.225 -0.906 1.00 52.81 207 TYR A N 1
ATOM 1688 C CA . TYR A 1 207 ? -23.902 -29.495 -2.168 1.00 52.81 207 TYR A CA 1
ATOM 1689 C C . TYR A 1 207 ? -24.426 -28.070 -1.943 1.00 52.81 207 TYR A C 1
ATOM 1691 O O . TYR A 1 207 ? -25.109 -27.780 -0.961 1.00 52.81 207 TYR A O 1
ATOM 1699 N N . ARG A 1 208 ? -24.123 -27.169 -2.886 1.00 53.09 208 ARG A N 1
ATOM 1700 C CA . ARG A 1 208 ? -24.459 -25.729 -2.848 1.00 53.09 208 ARG A CA 1
ATOM 1701 C C . ARG A 1 208 ? -25.944 -25.435 -2.572 1.00 53.09 208 ARG A C 1
ATOM 1703 O O . ARG A 1 208 ? -26.266 -24.372 -2.054 1.00 53.09 208 ARG A O 1
ATOM 1710 N N . GLU A 1 209 ? -26.817 -26.386 -2.886 1.00 58.22 209 GLU A N 1
ATOM 1711 C CA . GLU A 1 209 ? -28.264 -26.388 -2.627 1.00 58.22 209 GLU A CA 1
ATOM 1712 C C . GLU A 1 209 ? -28.618 -26.335 -1.128 1.00 58.22 209 GLU A C 1
ATOM 1714 O O . GLU A 1 209 ? -29.720 -25.941 -0.771 1.00 58.22 209 GLU A O 1
ATOM 1719 N N . SER A 1 210 ? -27.677 -26.668 -0.237 1.00 57.25 210 SER A N 1
ATOM 1720 C CA . SER A 1 210 ? -27.862 -26.588 1.224 1.00 57.25 210 SER A CA 1
ATOM 1721 C C . SER A 1 210 ? -27.621 -25.183 1.793 1.00 57.25 210 SER A C 1
ATOM 1723 O O . SER A 1 210 ? -27.679 -24.993 2.995 1.00 57.25 210 SER A O 1
ATOM 1725 N N . ASN A 1 211 ? -27.293 -24.195 0.953 1.00 69.44 211 ASN A N 1
ATOM 1726 C CA . ASN A 1 211 ? -27.102 -22.801 1.369 1.00 69.44 211 ASN A CA 1
ATOM 1727 C C . ASN A 1 211 ? -28.038 -21.858 0.590 1.00 69.44 211 ASN A C 1
ATOM 1729 O O . ASN A 1 211 ? -27.658 -20.768 0.149 1.00 69.44 211 ASN A O 1
ATOM 1733 N N . GLU A 1 212 ? -29.273 -22.317 0.363 1.00 74.00 212 GLU A N 1
ATOM 1734 C CA . GLU A 1 212 ? -30.312 -21.567 -0.351 1.00 74.00 212 GLU A CA 1
ATOM 1735 C C . GLU A 1 212 ? -30.671 -20.256 0.364 1.00 74.00 212 GLU A C 1
ATOM 1737 O O . GLU A 1 212 ? -30.956 -19.264 -0.308 1.00 74.00 212 GLU A O 1
ATOM 1742 N N . VAL A 1 213 ? -30.601 -20.210 1.700 1.00 74.56 213 VAL A N 1
ATOM 1743 C CA . VAL A 1 213 ? -30.899 -19.000 2.485 1.00 74.56 213 VAL A CA 1
ATOM 1744 C C . VAL A 1 213 ? -29.909 -17.881 2.157 1.00 74.56 213 VAL A C 1
ATOM 1746 O O . VAL A 1 213 ? -30.327 -16.818 1.695 1.00 74.56 213 VAL A O 1
ATOM 1749 N N . ALA A 1 214 ? -28.599 -18.113 2.311 1.00 75.25 214 ALA A N 1
ATOM 1750 C CA . ALA A 1 214 ? -27.601 -17.080 2.024 1.00 75.25 214 ALA A CA 1
ATOM 1751 C C . ALA A 1 214 ? -27.568 -16.719 0.532 1.00 75.25 214 ALA A C 1
ATOM 1753 O O . ALA A 1 214 ? -27.391 -15.552 0.180 1.00 75.25 214 ALA A O 1
ATOM 1754 N N . HIS A 1 215 ? -27.781 -17.699 -0.354 1.00 79.00 215 HIS A N 1
ATOM 1755 C CA . HIS A 1 215 ? -27.837 -17.460 -1.794 1.00 79.00 215 HIS A CA 1
ATOM 1756 C C . HIS A 1 215 ? -28.973 -16.504 -2.187 1.00 79.00 215 HIS A C 1
ATOM 1758 O O . HIS A 1 215 ? -28.740 -15.538 -2.917 1.00 79.00 215 HIS A O 1
ATOM 1764 N N . ASN A 1 216 ? -30.192 -16.747 -1.698 1.00 76.81 216 ASN A N 1
ATOM 1765 C CA . ASN A 1 216 ? -31.342 -15.903 -2.014 1.00 76.81 216 ASN A CA 1
ATOM 1766 C C . ASN A 1 216 ? -31.245 -14.526 -1.345 1.00 76.81 216 ASN A C 1
ATOM 1768 O O . ASN A 1 216 ? -31.618 -13.530 -1.964 1.00 76.81 216 ASN A O 1
ATOM 1772 N N . LEU A 1 217 ? -30.672 -14.445 -0.141 1.00 76.94 217 LEU A N 1
ATOM 1773 C CA . LEU A 1 217 ? -30.437 -13.179 0.556 1.00 76.94 217 LEU A CA 1
ATOM 1774 C C . LEU A 1 217 ? -29.431 -12.296 -0.203 1.00 76.94 217 LEU A C 1
ATOM 1776 O O . LEU A 1 217 ? -29.690 -11.116 -0.433 1.00 76.94 217 LEU A O 1
ATOM 1780 N N . ALA A 1 218 ? -28.344 -12.887 -0.707 1.00 77.56 218 ALA A N 1
ATOM 1781 C CA . ALA A 1 218 ? -27.381 -12.192 -1.561 1.00 77.56 218 ALA A CA 1
ATOM 1782 C C . ALA A 1 218 ? -27.990 -11.753 -2.905 1.00 77.56 218 ALA A C 1
ATOM 1784 O O . ALA A 1 218 ? -27.686 -10.669 -3.397 1.00 77.56 218 ALA A O 1
ATOM 1785 N N . LYS A 1 219 ? -28.874 -12.565 -3.501 1.00 79.62 219 LYS A N 1
ATOM 1786 C CA . LYS A 1 219 ? -29.573 -12.205 -4.745 1.00 79.62 219 LYS A CA 1
ATOM 1787 C C . LYS A 1 219 ? -30.566 -11.061 -4.535 1.00 79.62 219 LYS A C 1
ATOM 1789 O O . LYS A 1 219 ? -30.691 -10.206 -5.405 1.00 79.62 219 LYS A O 1
ATOM 1794 N N . MET A 1 220 ? -31.245 -11.028 -3.391 1.00 76.44 220 MET A N 1
ATOM 1795 C CA . MET A 1 220 ? -32.136 -9.929 -3.023 1.00 76.44 220 MET A CA 1
ATOM 1796 C C . MET A 1 220 ? -31.383 -8.624 -2.782 1.00 76.44 220 MET A C 1
ATOM 1798 O O . MET A 1 220 ? -31.886 -7.578 -3.171 1.00 76.44 220 MET A O 1
ATOM 1802 N N . ALA A 1 221 ? -30.173 -8.676 -2.220 1.00 76.25 221 ALA A N 1
ATOM 1803 C CA . ALA A 1 221 ? -29.346 -7.487 -2.015 1.00 76.25 221 ALA A CA 1
ATOM 1804 C C . ALA A 1 221 ? -29.032 -6.731 -3.323 1.00 76.25 221 ALA A C 1
ATOM 1806 O O . ALA A 1 221 ? -28.829 -5.527 -3.292 1.00 76.25 221 ALA A O 1
ATOM 1807 N N . LEU A 1 222 ? -29.053 -7.408 -4.479 1.00 79.81 222 LEU A N 1
ATOM 1808 C CA . LEU A 1 222 ? -28.860 -6.774 -5.791 1.00 79.81 222 LEU A CA 1
ATOM 1809 C C . LEU A 1 222 ? -30.053 -5.923 -6.255 1.00 79.81 222 LEU A C 1
ATOM 1811 O O . LEU A 1 222 ? -29.925 -5.195 -7.234 1.00 79.81 222 LEU A O 1
ATOM 1815 N N . LEU A 1 223 ? -31.217 -6.063 -5.616 1.00 77.81 223 LEU A N 1
ATOM 1816 C CA . LEU A 1 223 ? -32.443 -5.340 -5.968 1.00 77.81 223 LEU A CA 1
ATOM 1817 C C . LEU A 1 223 ? -32.636 -4.063 -5.141 1.00 77.81 223 LEU A C 1
ATOM 1819 O O . LEU A 1 223 ? -33.617 -3.353 -5.355 1.00 77.81 223 LEU A O 1
ATOM 1823 N N . PHE A 1 224 ? -31.736 -3.786 -4.198 1.00 75.00 224 PHE A N 1
ATOM 1824 C CA . PHE A 1 224 ? -31.802 -2.618 -3.334 1.00 75.00 224 PHE A CA 1
ATOM 1825 C C . PHE A 1 224 ? -30.639 -1.676 -3.640 1.00 75.00 224 PHE A C 1
ATOM 1827 O O . PHE A 1 224 ? -29.480 -2.081 -3.607 1.00 75.00 224 PHE A O 1
ATOM 1834 N N . ASP A 1 225 ? -30.961 -0.411 -3.903 1.00 68.62 225 ASP A N 1
ATOM 1835 C CA . ASP A 1 225 ? -29.967 0.656 -4.075 1.00 68.62 225 ASP A CA 1
ATOM 1836 C C . ASP A 1 225 ? -29.472 1.219 -2.726 1.00 68.62 225 ASP A C 1
ATOM 1838 O O . ASP A 1 225 ? -28.513 1.991 -2.685 1.00 68.62 225 ASP A O 1
ATOM 1842 N N . GLU A 1 226 ? -30.095 0.817 -1.612 1.00 65.94 226 GLU A N 1
ATOM 1843 C CA . GLU A 1 226 ? -29.768 1.257 -0.252 1.00 65.94 226 GLU A CA 1
ATOM 1844 C C . GLU A 1 226 ? -29.428 0.071 0.667 1.00 65.94 226 GLU A C 1
ATOM 1846 O O . GLU A 1 226 ? -29.952 -1.036 0.517 1.00 65.94 226 GLU A O 1
ATOM 1851 N N . GLU A 1 227 ? -28.543 0.306 1.641 1.00 70.31 227 GLU A N 1
ATOM 1852 C CA . GLU A 1 227 ? -28.140 -0.694 2.635 1.00 70.31 227 GLU A CA 1
ATOM 1853 C C . GLU A 1 227 ? -29.290 -0.962 3.620 1.00 70.31 227 GLU A C 1
ATOM 1855 O O . GLU A 1 227 ? -29.603 -0.140 4.481 1.00 70.31 227 GLU A O 1
ATOM 1860 N N . LEU A 1 228 ? -29.916 -2.134 3.496 1.00 72.19 228 LEU A N 1
ATOM 1861 C CA . LEU A 1 228 ? -30.970 -2.600 4.395 1.00 72.19 228 LEU A CA 1
ATOM 1862 C C . LEU A 1 228 ? -30.414 -3.633 5.375 1.00 72.19 228 LEU A C 1
ATOM 1864 O O . LEU A 1 228 ? -29.832 -4.642 4.976 1.00 72.19 228 LEU A O 1
ATOM 1868 N N . VAL A 1 229 ? -30.633 -3.389 6.668 1.00 71.25 229 VAL A N 1
ATOM 1869 C CA . VAL A 1 229 ? -30.239 -4.293 7.752 1.00 71.25 229 VAL A CA 1
ATOM 1870 C C . VAL A 1 229 ? -31.488 -4.788 8.464 1.00 71.25 229 VAL A C 1
ATOM 1872 O O . VAL A 1 229 ? -32.260 -4.005 9.012 1.00 71.25 229 VAL A O 1
ATOM 1875 N N . TRP A 1 230 ? -31.657 -6.104 8.475 1.00 70.00 230 TRP A N 1
ATOM 1876 C CA . TRP A 1 230 ? -32.723 -6.794 9.187 1.00 70.00 230 TRP A CA 1
ATOM 1877 C C . TRP A 1 230 ? -32.197 -7.341 10.513 1.00 70.00 230 TRP A C 1
ATOM 1879 O O . TRP A 1 230 ? -31.165 -8.014 10.543 1.00 70.00 230 TRP A O 1
ATOM 1889 N N . ILE A 1 231 ? -32.894 -7.047 11.609 1.00 51.47 231 ILE A N 1
ATOM 1890 C CA . ILE A 1 231 ? -32.560 -7.525 12.954 1.00 51.47 231 ILE A CA 1
ATOM 1891 C C . ILE A 1 231 ? -33.791 -8.259 13.478 1.00 51.47 231 ILE A C 1
ATOM 1893 O O . ILE A 1 231 ? -34.869 -7.678 13.508 1.00 51.47 231 ILE A O 1
ATOM 1897 N N . GLU A 1 232 ? -33.624 -9.534 13.838 1.00 57.66 232 GLU A N 1
ATOM 1898 C CA . GLU A 1 232 ? -34.660 -10.444 14.373 1.00 57.66 232 GLU A CA 1
ATOM 1899 C C . GLU A 1 232 ? -35.819 -10.811 13.422 1.00 57.66 232 GLU A C 1
ATOM 1901 O O . GLU A 1 232 ? -36.398 -11.884 13.574 1.00 57.66 232 GLU A O 1
ATOM 1906 N N . GLU A 1 233 ? -36.096 -10.017 12.386 1.00 64.69 233 GLU A N 1
ATOM 1907 C CA . GLU A 1 233 ? -37.121 -10.296 11.373 1.00 64.69 233 GLU A CA 1
ATOM 1908 C C . GLU A 1 233 ? -36.506 -10.451 9.982 1.00 64.69 233 GLU A C 1
ATOM 1910 O O . GLU A 1 233 ? -35.827 -9.553 9.499 1.00 64.69 233 GLU A O 1
ATOM 1915 N N . VAL A 1 234 ? -36.751 -11.571 9.298 1.00 70.62 234 VAL A N 1
ATOM 1916 C CA . VAL A 1 234 ? -36.269 -11.796 7.924 1.00 70.62 234 VAL A CA 1
ATOM 1917 C C . VAL A 1 234 ? -37.313 -11.394 6.877 1.00 70.62 234 VAL A C 1
ATOM 1919 O O . VAL A 1 234 ? -38.514 -11.524 7.127 1.00 70.62 234 VAL A O 1
ATOM 1922 N N . PRO A 1 235 ? -36.897 -10.976 5.664 1.00 78.31 235 PRO A N 1
ATOM 1923 C CA . PRO A 1 235 ? -37.830 -10.732 4.573 1.00 78.31 235 PRO A CA 1
ATOM 1924 C C . PRO A 1 235 ? -38.724 -11.945 4.311 1.00 78.31 235 PRO A C 1
ATOM 1926 O O . PRO A 1 235 ? -38.249 -13.082 4.227 1.00 78.31 235 PRO A O 1
ATOM 1929 N N . SER A 1 236 ? -40.019 -11.700 4.110 1.00 75.12 236 SER A N 1
ATOM 1930 C CA . SER A 1 236 ? -41.031 -12.749 3.925 1.00 75.12 236 SER A CA 1
ATOM 1931 C C . SER A 1 236 ? -40.712 -13.689 2.752 1.00 75.12 236 SER A C 1
ATOM 1933 O O . SER A 1 236 ? -41.051 -14.868 2.782 1.00 75.12 236 SER A O 1
ATOM 1935 N N . SER A 1 237 ? -39.994 -13.192 1.744 1.00 71.88 237 SER A N 1
ATOM 1936 C CA . SER A 1 237 ? -39.492 -13.948 0.589 1.00 71.88 237 SER A CA 1
ATOM 1937 C C . SER A 1 237 ? -38.459 -15.030 0.939 1.00 71.88 237 SER A C 1
ATOM 1939 O O . SER A 1 237 ? -38.324 -16.001 0.189 1.00 71.88 237 SER A O 1
ATOM 1941 N N . ILE A 1 238 ? -37.743 -14.885 2.061 1.00 77.94 238 ILE A N 1
ATOM 1942 C CA . ILE A 1 238 ? -36.669 -15.791 2.504 1.00 77.94 238 ILE A CA 1
ATOM 1943 C C . ILE A 1 238 ? -37.173 -16.810 3.538 1.00 77.94 238 I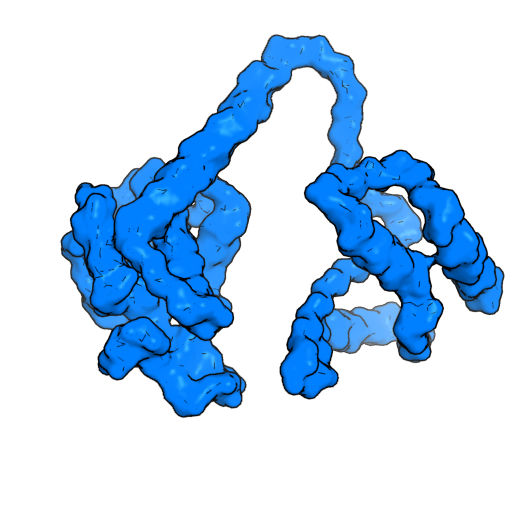LE A C 1
ATOM 1945 O O . ILE A 1 238 ? -36.598 -17.889 3.677 1.00 77.94 238 ILE A O 1
ATOM 1949 N N . HIS A 1 239 ? -38.294 -16.524 4.204 1.00 77.31 239 HIS A N 1
ATOM 1950 C CA . HIS A 1 239 ? -38.844 -17.339 5.291 1.00 77.31 239 HIS A CA 1
ATOM 1951 C C . HIS A 1 239 ? -39.054 -18.817 4.907 1.00 77.31 239 HIS A C 1
ATOM 1953 O O . HIS A 1 239 ? -38.749 -19.716 5.685 1.00 77.31 239 HIS A O 1
ATOM 1959 N N . GLN A 1 240 ? -39.502 -19.087 3.676 1.00 74.88 240 GLN A N 1
ATOM 1960 C CA . GLN A 1 240 ? -39.680 -20.452 3.158 1.00 74.88 240 GLN A CA 1
ATOM 1961 C C . GLN A 1 240 ? -38.373 -21.264 3.102 1.00 74.88 240 GLN A C 1
ATOM 1963 O O . GLN A 1 240 ? -38.385 -22.466 3.360 1.00 74.88 240 GLN A O 1
ATOM 1968 N N . TYR A 1 241 ? -37.244 -20.614 2.806 1.00 76.69 241 TYR A N 1
ATOM 1969 C CA . TYR A 1 241 ? -35.941 -21.273 2.737 1.00 76.69 241 TYR A CA 1
ATOM 1970 C C . TYR A 1 241 ? -35.386 -21.541 4.136 1.00 76.69 241 TYR A C 1
ATOM 1972 O O . TYR A 1 241 ? -34.794 -22.589 4.349 1.00 76.69 241 TYR A O 1
ATOM 1980 N N . ILE A 1 242 ? -35.644 -20.652 5.102 1.00 73.31 242 ILE A N 1
ATOM 1981 C CA . ILE A 1 242 ? -35.236 -20.835 6.506 1.00 73.31 242 ILE A CA 1
ATOM 1982 C C . ILE A 1 242 ? -35.990 -22.002 7.149 1.00 73.31 242 ILE A C 1
ATOM 1984 O O . ILE A 1 242 ? -35.387 -22.830 7.823 1.00 73.31 242 ILE A O 1
ATOM 1988 N N . VAL A 1 243 ? -37.302 -22.113 6.905 1.00 72.75 243 VAL A N 1
ATOM 1989 C CA . VAL A 1 243 ? -38.101 -23.247 7.405 1.00 72.75 243 VAL A CA 1
ATOM 1990 C C . VAL A 1 243 ? -37.590 -24.572 6.828 1.00 72.75 243 VAL A C 1
ATOM 1992 O O . VAL A 1 243 ? -37.479 -25.555 7.556 1.00 72.75 243 VAL A O 1
ATOM 1995 N N . LYS A 1 244 ? -37.233 -24.594 5.538 1.00 70.12 244 LYS A N 1
ATOM 1996 C CA . LYS A 1 244 ? -36.648 -25.768 4.876 1.00 70.12 244 LYS A CA 1
ATOM 1997 C C . LYS A 1 244 ? -35.272 -26.138 5.451 1.00 70.12 244 LYS A C 1
ATOM 1999 O O . LYS A 1 244 ? -35.001 -27.323 5.617 1.00 70.12 244 LYS A O 1
ATOM 2004 N N . ASP A 1 245 ? -34.440 -25.151 5.778 1.00 69.19 245 ASP A N 1
ATOM 2005 C CA . ASP A 1 245 ? -33.109 -25.359 6.366 1.00 69.19 245 ASP A CA 1
ATOM 2006 C C . ASP A 1 245 ? -33.198 -25.911 7.801 1.00 69.19 245 ASP A C 1
ATOM 2008 O O . ASP A 1 245 ? -32.500 -26.859 8.154 1.00 69.19 245 ASP A O 1
ATOM 2012 N N . ASN A 1 246 ? -34.139 -25.398 8.605 1.00 62.47 246 ASN A N 1
ATOM 2013 C CA . ASN A 1 246 ? -34.395 -25.896 9.961 1.00 62.47 246 ASN A CA 1
ATOM 2014 C C . ASN A 1 246 ? -34.871 -27.358 9.961 1.00 62.47 246 ASN A C 1
ATOM 2016 O O . ASN A 1 246 ? -34.352 -28.171 10.718 1.00 62.47 246 ASN A O 1
ATOM 2020 N N . LEU A 1 247 ? -35.781 -27.724 9.050 1.00 58.22 247 LEU A N 1
ATOM 2021 C CA . LEU A 1 247 ? -36.252 -29.109 8.908 1.00 58.22 247 LEU A CA 1
ATOM 2022 C C . LEU A 1 247 ? -35.140 -30.085 8.486 1.00 58.22 247 LEU A C 1
ATOM 2024 O O . LEU A 1 247 ? -35.221 -31.274 8.785 1.00 58.22 247 LEU A O 1
ATOM 2028 N N . CYS A 1 248 ? -34.111 -29.601 7.785 1.00 53.25 248 CYS A N 1
ATOM 2029 C CA . CYS A 1 248 ? -32.962 -30.408 7.376 1.00 53.25 248 CYS A CA 1
ATOM 2030 C C . CYS A 1 248 ? -32.007 -30.686 8.551 1.00 53.25 248 CYS A C 1
ATOM 2032 O O . CYS A 1 248 ? -31.381 -31.744 8.598 1.00 53.25 248 CYS A O 1
ATOM 2034 N N . ASN A 1 249 ? -31.933 -29.758 9.511 1.00 51.34 249 ASN A N 1
ATOM 2035 C CA . ASN A 1 249 ? -31.117 -29.890 10.719 1.00 51.34 249 ASN A CA 1
ATOM 2036 C C . ASN A 1 249 ? -31.781 -30.759 11.801 1.00 51.34 249 ASN A C 1
ATOM 2038 O O . ASN A 1 249 ? -31.070 -31.388 12.574 1.00 51.34 249 ASN A O 1
ATOM 2042 N N . ASP A 1 250 ? -33.116 -30.845 11.824 1.00 41.53 250 ASP A N 1
ATOM 2043 C CA . ASP A 1 250 ? -33.866 -31.668 12.791 1.00 41.53 250 ASP A CA 1
ATOM 2044 C C . ASP A 1 250 ? -33.960 -33.164 12.403 1.00 41.53 250 ASP A C 1
ATOM 2046 O O . ASP A 1 250 ? -34.488 -33.977 13.163 1.00 41.53 250 ASP A O 1
ATOM 2050 N N . LEU A 1 251 ? -33.471 -33.549 11.215 1.00 42.28 251 LEU A N 1
ATOM 2051 C CA . LEU A 1 251 ? -33.511 -34.924 10.684 1.00 42.28 251 LEU A CA 1
ATOM 2052 C C . LEU A 1 251 ? -32.137 -35.632 10.650 1.00 42.28 251 LEU A C 1
ATOM 2054 O O . LEU A 1 251 ? -32.012 -36.679 10.006 1.00 42.28 251 LEU A O 1
ATOM 2058 N N . GLN A 1 252 ? -31.117 -35.102 11.333 1.00 36.44 252 GLN A N 1
ATOM 2059 C CA . GLN A 1 252 ? -29.781 -35.713 11.472 1.00 36.44 252 GLN A CA 1
ATOM 2060 C C . GLN A 1 252 ? -29.411 -35.981 12.929 1.00 36.44 252 GLN A C 1
ATOM 2062 O O . GLN A 1 252 ? -28.639 -36.948 13.135 1.00 36.44 252 GLN A O 1
#

Sequence (252 aa):
MWSMNVPAATKLFVWRAVSDLLPTRKNLWKKKIVEDPLCPICNLNEETISHVMWSCPATVDVWGDTRSPISKWPSGDCNFEQKWLDLCRVMDQESMEKVAVIMRGIWYRRNKYVFENKFWRPGNVVQMAVTGLEDYYSVNEKKTGLNKGKGEDRGKSHWRCPVDVDFKVNFDGAFDQSSSKIGMGVIVEDIKQLRHQYSNWKVVFNYRESNEVAHNLAKMALLFDEELVWIEEVPSSIHQYIVKDNLCNDLQ

InterPro domains:
  IPR026960 Reverse transcriptase zinc-binding domain [PF13966] (1-63)
  IPR052929 RNase H-like EbsB-related [PTHR47074] (185-239)

Foldseek 3Di:
DVPALAPPVLVVVVVCLLVQNDPQLLVCVVVVNDDDQAQPVQRPDGGGSLCLCQVPPLNLQLLVVVPAPNNPPDSDDDHPNVVLVVCVVPDDRVSVNLSSLLSVLSVVQSCCCVPVVDHDHSVVSSVCSVVNRVVSVVVVVVVVVVVPDPDDCPDPCPPDDPPPDPDDDDFDWDADPVPRDIDGPDDPVVVVVCVVVDPDDDDDDDDPLLPVLVVVVVVVVVVDPDDDDDDPDDDPVSVVVVVVNVVVVVVD

pLDDT: mean 73.84, std 18.26, range [35.28, 95.38]

Organism: Juglans regia (NCBI:txid51240)

Secondary structure (DSSP, 8-state):
-TT--S-HHHHHHHHHHHTT-S--HHHHHHTTSSS--B-TTT-SSB--HHIIIIISHHHHHHHHHTT-GGGGS---S--HHHHHHHHHHHS-HHHHHHHHHHHHHHHHHHHHHHHH-----HHHHHHHHHHHHHHHHHHHHHHHHGGGS----------PPPTT-S-------EEETTTTEEE--SSHHHHHHHGGG-S--------GGGGHHHHHHHHHHTT-SS----SS---HHHHHHHHHHHHHHTT-